Protein AF-A0A946HFT5-F1 (afdb_monomer)

Secondary structure (DSSP, 8-state):
---------------PPP-----S-S----HHHHHHHHHHHHTT-HHHHHHHHHHHSGGGHHHHHHHHHHHHTTTS-HHHHHHHHHHHHHHHGGG-----HHHHHHHHHHHHHHHHHHHHHHHHHHTS-GGGGGGTGGGTTS---S-HHHHHHHHHS-SS-HHHHHHHHHHHHHHHHTS-HHHHHHHIIIIIS---HHHHHHHTTS-HHHHHHHHHHHHHHHHHHHHHHH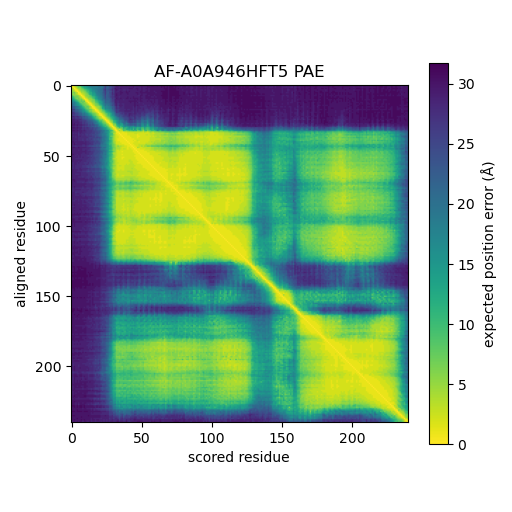HHHHHHTT--

Nearest PDB structures (foldseek):
  3hug-assembly1_C  TM=8.297E-01  e=5.498E-02  Mycobacterium tuberculosis H37Rv
  3hug-assembly6_K  TM=8.667E-01  e=7.424E-02  Mycobacterium tuberculosis H37Rv
  1rp3-assembly2_C  TM=4.313E-01  e=3.017E-03  Aquifex aeolicus
  1rp3-assembly4_G  TM=4.198E-01  e=4.283E-03  Aquifex aeolicus
  7lq4-assembly1_A  TM=4.044E-01  e=5.501E-03  Rubrobacter radiotolerans

Mean predicted aligned error: 14.27 Å

Solvent-accessible surface area (backbone atoms only — not comparable to full-atom values): 14446 Å² total; per-residue (Å²): 140,76,90,84,84,87,86,91,82,88,86,80,83,84,79,77,79,74,83,75,75,78,75,84,79,74,73,92,71,62,72,64,58,52,48,49,23,52,52,39,31,74,74,63,37,67,68,29,47,54,54,38,46,69,62,54,54,65,74,46,47,64,60,48,45,64,71,45,36,80,76,42,51,77,79,46,58,59,64,60,43,51,54,51,27,53,55,51,49,61,74,47,48,88,74,59,77,91,70,52,61,72,51,50,54,51,50,53,49,43,52,33,36,53,53,44,37,55,51,53,51,52,60,54,45,70,75,53,60,77,85,63,53,84,74,53,72,79,70,75,79,65,92,62,72,85,51,60,62,62,49,49,52,47,69,61,35,60,96,60,63,76,66,49,43,54,50,31,51,51,51,50,50,53,46,50,68,72,42,56,69,72,56,42,53,51,46,44,39,38,71,74,66,48,45,42,58,68,58,53,11,59,75,70,74,48,53,48,73,54,40,55,56,45,52,57,48,48,53,53,48,43,52,52,49,53,53,52,51,57,55,54,55,58,60,67,76,64,69,132

pLDDT: mean 73.05, std 19.8, range [31.73, 94.62]

Foldseek 3Di:
DDDDDDDDDDDDDDDDDDDDDPDPPPDPPDPVLLQVLLVVVVVPPLVSVVVNLVPLLVVCLVVLDVVCDDVNCVPDPSVVLSVVLSVVCSVCVVVDDPPTDVSVSLVSNLSSLVSSLVVVVVVVVVVPDPVVVVVPVVPPPDPDPSALPVVLLCVQQPDDDPVSNVVSVVLLVVLLVPDDPLLNVLCCCCRVVVHHLVVNCVVVVHDSVVSVVSPVVSSVSSSVSSVVVVVVVVVVVPDD

Structure (mmCIF, N/CA/C/O backbone):
data_AF-A0A946HFT5-F1
#
_entry.id   AF-A0A946HFT5-F1
#
loop_
_atom_site.group_PDB
_atom_site.id
_atom_site.type_symbol
_atom_site.label_atom_id
_atom_site.label_alt_id
_atom_site.label_comp_id
_atom_site.label_asym_id
_atom_site.label_entity_id
_atom_site.label_seq_id
_atom_site.pdbx_PDB_ins_code
_atom_site.Cartn_x
_atom_site.Cartn_y
_atom_site.Cartn_z
_atom_site.occupancy
_atom_site.B_iso_or_equiv
_atom_site.auth_seq_id
_atom_site.auth_comp_id
_atom_site.auth_asym_id
_atom_site.auth_atom_id
_atom_site.pdbx_PDB_model_num
ATOM 1 N N . MET A 1 1 ? -31.742 -82.387 -5.431 1.00 39.00 1 MET A N 1
ATOM 2 C CA . MET A 1 1 ? -30.481 -83.099 -5.139 1.00 39.00 1 MET A CA 1
ATOM 3 C C . MET A 1 1 ? -29.639 -82.997 -6.386 1.00 39.00 1 MET A C 1
ATOM 5 O O . MET A 1 1 ? -30.124 -83.423 -7.417 1.00 39.00 1 MET A O 1
ATOM 9 N N . THR A 1 2 ? -28.459 -82.409 -6.443 1.00 40.38 2 THR A N 1
ATOM 10 C CA . THR A 1 2 ? -27.537 -81.759 -5.500 1.00 40.38 2 THR A CA 1
ATOM 11 C C . THR A 1 2 ? -26.549 -81.065 -6.463 1.00 40.38 2 THR A C 1
ATOM 13 O O . THR A 1 2 ? -26.294 -81.620 -7.530 1.00 40.38 2 THR A O 1
ATOM 16 N N . ALA A 1 3 ? -26.253 -79.770 -6.292 1.00 35.31 3 ALA A N 1
ATOM 17 C CA . ALA A 1 3 ? -24.901 -79.251 -5.992 1.00 35.31 3 ALA A CA 1
ATOM 18 C C . ALA A 1 3 ? -23.760 -80.069 -6.640 1.00 35.31 3 ALA A C 1
ATOM 20 O O . ALA A 1 3 ? -23.735 -81.285 -6.519 1.00 35.31 3 ALA A O 1
ATOM 21 N N . GLN A 1 4 ? -22.740 -79.532 -7.290 1.00 33.94 4 GLN A N 1
ATOM 22 C CA . GLN A 1 4 ? -21.996 -78.272 -7.233 1.00 33.94 4 GLN A CA 1
ATOM 23 C C . GLN A 1 4 ? -20.843 -78.529 -8.235 1.00 33.94 4 GLN A C 1
ATOM 25 O O . GLN A 1 4 ? -20.447 -79.684 -8.373 1.00 33.94 4 GLN A O 1
ATOM 30 N N . ASP A 1 5 ? -20.309 -77.528 -8.930 1.00 36.59 5 ASP A N 1
ATOM 31 C CA . ASP A 1 5 ? -18.925 -77.080 -8.700 1.00 36.59 5 ASP A CA 1
ATOM 32 C C . ASP A 1 5 ? -18.530 -75.991 -9.713 1.00 36.59 5 ASP A C 1
ATOM 34 O O . ASP A 1 5 ? -18.422 -76.220 -10.913 1.00 36.59 5 ASP A O 1
ATOM 38 N N . SER A 1 6 ? -18.466 -74.794 -9.145 1.00 40.06 6 SER A N 1
ATOM 39 C CA . SER A 1 6 ? -17.514 -73.692 -9.258 1.00 40.06 6 SER A CA 1
ATOM 40 C C . SER A 1 6 ? -16.905 -73.180 -10.582 1.00 40.06 6 SER A C 1
ATOM 42 O O . SER A 1 6 ? -16.646 -73.933 -11.518 1.00 40.06 6 SER A O 1
ATOM 44 N N . PRO A 1 7 ? -16.653 -71.850 -10.624 1.00 49.53 7 PRO A N 1
ATOM 45 C CA . PRO A 1 7 ? -16.192 -71.067 -11.772 1.00 49.53 7 PRO A CA 1
ATOM 46 C C . PRO A 1 7 ? -14.675 -70.796 -11.714 1.00 49.53 7 PRO A C 1
ATOM 48 O O . PRO A 1 7 ? -14.065 -71.062 -10.689 1.00 49.53 7 PRO A O 1
ATOM 51 N N . ASP A 1 8 ? -14.089 -70.203 -12.761 1.00 33.66 8 ASP A N 1
ATOM 52 C CA . ASP A 1 8 ? -12.878 -69.371 -12.627 1.00 33.66 8 ASP A CA 1
ATOM 53 C C . ASP A 1 8 ? -12.576 -68.573 -13.904 1.00 33.66 8 ASP A C 1
ATOM 55 O O . ASP A 1 8 ? -12.366 -69.153 -14.969 1.00 33.66 8 ASP A O 1
ATOM 59 N N . THR A 1 9 ? -12.585 -67.242 -13.772 1.00 40.59 9 THR A N 1
ATOM 60 C CA . THR A 1 9 ? -11.643 -66.210 -14.281 1.00 40.59 9 THR A CA 1
ATOM 61 C C . THR A 1 9 ? -12.392 -64.872 -14.274 1.00 40.59 9 THR A C 1
ATOM 63 O O . THR A 1 9 ? -13.317 -64.666 -15.052 1.00 40.59 9 THR A O 1
ATOM 66 N N . ASP A 1 10 ? -12.276 -64.076 -13.211 1.00 35.25 10 ASP A N 1
ATOM 67 C CA . ASP A 1 10 ? -11.148 -63.201 -12.836 1.00 35.25 10 ASP A CA 1
ATOM 68 C C . ASP A 1 10 ? -11.078 -61.924 -13.688 1.00 35.25 10 ASP A C 1
ATOM 70 O O . ASP A 1 10 ? -11.025 -61.981 -14.916 1.00 35.25 10 ASP A O 1
ATOM 74 N N . GLY A 1 11 ? -11.020 -60.786 -12.992 1.00 31.73 11 GLY A N 1
ATOM 75 C CA . GLY A 1 11 ? -10.318 -59.610 -13.490 1.00 31.73 11 GLY A CA 1
ATOM 76 C C . GLY A 1 11 ? -11.101 -58.301 -13.547 1.00 31.73 11 GLY A C 1
ATOM 77 O O . GLY A 1 11 ? -11.707 -57.997 -14.567 1.00 31.73 11 GLY A O 1
ATOM 78 N N . ALA A 1 12 ? -10.890 -57.482 -12.510 1.00 39.25 12 ALA A N 1
ATOM 79 C CA . ALA A 1 12 ? -10.960 -56.014 -12.481 1.00 39.25 12 ALA A CA 1
ATOM 80 C C . ALA A 1 12 ? -12.324 -55.347 -12.201 1.00 39.25 12 ALA A C 1
ATOM 82 O O . ALA A 1 12 ? -13.011 -54.857 -13.093 1.00 39.25 12 ALA A O 1
ATOM 83 N N . GLU A 1 13 ? -12.642 -55.229 -10.908 1.00 37.38 13 GLU A N 1
ATOM 84 C CA . GLU A 1 13 ? -13.416 -54.100 -10.384 1.00 37.38 13 GLU A CA 1
ATOM 85 C C . GLU A 1 13 ? -12.553 -52.826 -10.453 1.00 37.38 13 GLU A C 1
ATOM 87 O O . GLU A 1 13 ? -11.531 -52.719 -9.771 1.00 37.38 13 GLU A O 1
ATOM 92 N N . ASP A 1 14 ? -12.971 -51.870 -11.285 1.00 39.69 14 ASP A N 1
ATOM 93 C CA . ASP A 1 14 ? -12.551 -50.468 -11.222 1.00 39.69 14 ASP A CA 1
ATOM 94 C C . ASP A 1 14 ? -13.045 -49.874 -9.892 1.00 39.69 14 ASP A C 1
ATOM 96 O O . ASP A 1 14 ? -14.233 -49.604 -9.710 1.00 39.69 14 ASP A O 1
ATOM 100 N N . GLN A 1 15 ? -12.132 -49.687 -8.938 1.00 36.97 15 GLN A N 1
ATOM 101 C CA . GLN A 1 15 ? -12.355 -48.794 -7.803 1.00 36.97 15 GLN A CA 1
ATOM 102 C C . GLN A 1 15 ? -11.976 -47.377 -8.229 1.00 36.97 15 GLN A C 1
ATOM 104 O O . GLN A 1 15 ? -10.811 -46.983 -8.157 1.00 36.97 15 GLN A O 1
ATOM 109 N N . ASP A 1 16 ? -12.973 -46.607 -8.658 1.00 44.84 16 ASP A N 1
ATOM 110 C CA . ASP A 1 16 ? -12.877 -45.151 -8.691 1.00 44.84 16 ASP A CA 1
ATOM 111 C C . ASP A 1 16 ? -12.664 -44.633 -7.253 1.00 44.84 16 ASP A C 1
ATOM 113 O O . ASP A 1 16 ? -13.458 -44.956 -6.363 1.00 44.84 16 ASP A O 1
ATOM 117 N N . PRO A 1 17 ? -11.621 -43.830 -6.970 1.00 41.66 17 PRO A N 1
ATOM 118 C CA . PRO A 1 17 ? -11.500 -43.179 -5.675 1.00 41.66 17 PRO A CA 1
ATOM 119 C C . PRO A 1 17 ? -12.574 -42.090 -5.558 1.00 41.66 17 PRO A C 1
ATOM 121 O O . PRO A 1 17 ? -12.621 -41.164 -6.371 1.00 41.66 17 PRO A O 1
ATOM 124 N N . GLU A 1 18 ? -13.426 -42.197 -4.533 1.00 42.50 18 GLU A N 1
ATOM 125 C CA . GLU A 1 18 ? -14.393 -41.156 -4.170 1.00 42.50 18 GLU A CA 1
ATOM 126 C C . GLU A 1 18 ? -13.722 -39.769 -4.132 1.00 42.50 18 GLU A C 1
ATOM 128 O O . GLU A 1 18 ? -12.616 -39.630 -3.592 1.00 42.50 18 GLU A O 1
ATOM 133 N N . PRO A 1 19 ? -14.373 -38.711 -4.654 1.00 43.81 19 PRO A N 1
ATOM 134 C CA . PRO A 1 19 ? -13.869 -37.360 -4.498 1.00 43.81 19 PRO A CA 1
ATOM 135 C C . PRO A 1 19 ? -13.913 -37.001 -3.013 1.00 43.81 19 PRO A C 1
ATOM 137 O O . PRO A 1 19 ? -14.981 -36.805 -2.434 1.00 43.81 19 PRO A O 1
ATOM 140 N N . GLY A 1 20 ? -12.723 -36.933 -2.413 1.00 36.84 20 GLY A N 1
ATOM 141 C CA . GLY A 1 20 ? -12.509 -36.516 -1.038 1.00 36.84 20 GLY A CA 1
ATOM 142 C C . GLY A 1 20 ? -13.299 -35.251 -0.733 1.00 36.84 20 GLY A C 1
ATOM 143 O O . GLY A 1 20 ? -13.041 -34.182 -1.287 1.00 36.84 20 GLY A O 1
ATOM 144 N N . ASN A 1 21 ? -14.279 -35.413 0.148 1.00 48.44 21 ASN A N 1
ATOM 145 C CA . ASN A 1 21 ? -15.008 -34.329 0.773 1.00 48.44 21 ASN A CA 1
ATOM 146 C C . ASN A 1 21 ? -13.972 -33.343 1.349 1.00 48.44 21 ASN A C 1
ATOM 148 O O . ASN A 1 21 ? -13.113 -33.786 2.121 1.00 48.44 21 ASN A O 1
ATOM 152 N N . PRO A 1 22 ? -13.964 -32.054 0.962 1.00 46.56 22 PRO A N 1
ATOM 153 C CA . PRO A 1 22 ? -13.034 -31.110 1.551 1.00 46.56 22 PRO A CA 1
ATOM 154 C C . PRO A 1 22 ? -13.323 -31.031 3.049 1.00 46.56 22 PRO A C 1
ATOM 156 O O . PRO A 1 22 ? -14.450 -30.794 3.479 1.00 46.56 22 PRO A O 1
ATOM 159 N N . ASP A 1 23 ? -12.274 -31.294 3.815 1.00 38.47 23 ASP A N 1
ATOM 160 C CA . ASP A 1 23 ? -12.213 -31.231 5.266 1.00 38.47 23 ASP A CA 1
ATOM 161 C C . ASP A 1 23 ? -12.933 -29.964 5.792 1.00 38.47 23 ASP A C 1
ATOM 163 O O . ASP A 1 23 ? -12.531 -28.850 5.437 1.00 38.47 23 ASP A O 1
ATOM 167 N N . PRO A 1 24 ? -14.002 -30.075 6.609 1.00 43.09 24 PRO A N 1
ATOM 168 C CA . PRO A 1 24 ? -14.737 -28.920 7.129 1.00 43.09 24 PRO A CA 1
ATOM 169 C C . PRO A 1 24 ? -13.969 -28.168 8.232 1.00 43.09 24 PRO A C 1
ATOM 171 O O . PRO A 1 24 ? -14.495 -27.227 8.815 1.00 43.09 24 PRO A O 1
ATOM 174 N N . ALA A 1 25 ? -12.711 -28.524 8.506 1.00 38.41 25 ALA A N 1
ATOM 175 C CA . ALA A 1 25 ? -11.846 -27.856 9.479 1.00 38.41 25 ALA A CA 1
ATOM 176 C C . ALA A 1 25 ? -11.179 -26.562 8.953 1.00 38.41 25 ALA A C 1
ATOM 178 O O . ALA A 1 25 ? -10.120 -26.154 9.440 1.00 38.41 25 ALA A O 1
ATOM 179 N N . ALA A 1 26 ? -11.792 -25.882 7.980 1.00 43.47 26 ALA A N 1
ATOM 180 C CA . ALA A 1 26 ? -11.438 -24.514 7.620 1.00 43.47 26 ALA A CA 1
ATOM 181 C C . ALA A 1 26 ? -11.929 -23.540 8.710 1.00 43.47 26 ALA A C 1
ATOM 183 O O . ALA A 1 26 ? -12.954 -22.889 8.572 1.00 43.47 26 ALA A O 1
ATOM 184 N N . SER A 1 27 ? -11.153 -23.448 9.790 1.00 47.25 27 SER A N 1
ATOM 185 C CA . SER A 1 27 ? -10.922 -22.209 10.546 1.00 47.25 27 SER A CA 1
ATOM 186 C C . SER A 1 27 ? -12.165 -21.405 10.970 1.00 47.25 27 SER A C 1
ATOM 188 O O . SER A 1 27 ? -12.296 -20.232 10.631 1.00 47.25 27 SER A O 1
ATOM 190 N N . GLU A 1 28 ? -13.032 -21.989 11.795 1.00 47.34 28 GLU A N 1
ATOM 191 C CA . GLU A 1 28 ? -13.994 -21.228 12.603 1.00 47.34 28 GLU A CA 1
ATOM 192 C C . GLU A 1 28 ? -13.326 -20.743 13.907 1.00 47.34 28 GLU A C 1
ATOM 194 O O . GLU A 1 28 ? -13.489 -21.328 14.975 1.00 47.34 28 GLU A O 1
ATOM 199 N N . ILE A 1 29 ? -12.537 -19.666 13.824 1.00 52.88 29 ILE A N 1
ATOM 200 C CA . ILE A 1 29 ? -12.213 -18.789 14.966 1.00 52.88 29 ILE A CA 1
ATOM 201 C C . ILE A 1 29 ? -12.585 -17.362 14.513 1.00 52.88 29 ILE A C 1
ATOM 203 O O . ILE A 1 29 ? -12.221 -16.975 13.402 1.00 52.88 29 ILE A O 1
ATOM 207 N N . PRO A 1 30 ? -13.422 -16.623 15.264 1.00 50.56 30 PRO A N 1
ATOM 208 C CA . PRO A 1 30 ? -14.462 -15.796 14.657 1.00 50.56 30 PRO A CA 1
ATOM 209 C C . PRO A 1 30 ? -13.973 -14.398 14.257 1.00 50.56 30 PRO A C 1
ATOM 211 O O . PRO A 1 30 ? -13.338 -13.707 15.050 1.00 50.56 30 PRO A O 1
ATOM 214 N N . GLU A 1 31 ? -14.391 -13.915 13.078 1.00 57.78 31 GLU A N 1
ATOM 215 C CA . GLU A 1 31 ? -14.239 -12.508 12.644 1.00 57.78 31 GLU A CA 1
ATOM 216 C C . GLU A 1 31 ? -14.706 -11.487 13.702 1.00 57.78 31 GLU A C 1
ATOM 218 O O . GLU A 1 31 ? -14.262 -10.339 13.701 1.00 57.78 31 GLU A O 1
ATOM 223 N N . VAL A 1 32 ? -15.567 -11.930 14.624 1.00 61.31 32 VAL A N 1
ATOM 224 C CA . VAL A 1 32 ? -16.032 -11.206 15.810 1.00 61.31 32 VAL A CA 1
ATOM 225 C C . VAL A 1 32 ? -14.857 -10.653 16.630 1.00 61.31 32 VAL A C 1
ATOM 227 O O . VAL A 1 32 ? -14.879 -9.475 16.970 1.00 61.31 32 VAL A O 1
ATOM 230 N N . SER A 1 33 ? -13.782 -11.421 16.846 1.00 83.88 33 SER A N 1
ATOM 231 C CA . SER A 1 33 ? -12.635 -10.965 17.648 1.00 83.88 33 SER A CA 1
ATOM 232 C C . SER A 1 33 ? -11.826 -9.858 16.962 1.00 83.88 33 SER A C 1
ATOM 234 O O . SER A 1 33 ? -11.396 -8.914 17.617 1.00 83.88 33 SER A O 1
ATOM 236 N N . SER A 1 34 ? -11.664 -9.907 15.635 1.00 86.50 34 SER A N 1
ATOM 237 C CA . SER A 1 34 ? -10.941 -8.863 14.893 1.00 86.50 34 SER A CA 1
ATOM 238 C C . SER A 1 34 ? -11.722 -7.548 14.825 1.00 86.50 34 SER A C 1
ATOM 240 O O . SER A 1 34 ? -11.125 -6.474 14.887 1.00 86.50 34 SER A O 1
ATOM 242 N N . VAL A 1 35 ? -13.053 -7.614 14.701 1.00 88.75 35 VAL A N 1
ATOM 243 C CA . VAL A 1 35 ? -13.912 -6.419 14.754 1.00 88.75 35 VAL A CA 1
ATOM 244 C C . VAL A 1 35 ? -13.882 -5.796 16.151 1.00 88.75 35 VAL A C 1
ATOM 246 O O . VAL A 1 35 ? -13.745 -4.580 16.268 1.00 88.75 35 VAL A O 1
ATOM 249 N N . GLU A 1 36 ? -13.954 -6.617 17.198 1.00 89.88 36 GLU A N 1
ATOM 250 C CA . GLU A 1 36 ? -13.877 -6.164 18.591 1.00 89.88 36 GLU A CA 1
ATOM 251 C C . GLU A 1 36 ? -12.533 -5.505 18.913 1.00 89.88 36 GLU A C 1
ATOM 253 O O . GLU A 1 36 ? -12.508 -4.424 19.498 1.00 89.88 36 GLU A O 1
ATOM 258 N N . TRP A 1 37 ? -11.408 -6.098 18.503 1.00 92.81 37 TRP A N 1
ATOM 259 C CA . TRP A 1 37 ? -10.088 -5.502 18.736 1.00 92.81 37 TRP A CA 1
ATOM 260 C C . TRP A 1 37 ? -9.887 -4.190 17.983 1.00 92.81 37 TRP A C 1
ATOM 262 O O . TRP A 1 37 ? -9.230 -3.286 18.495 1.00 92.81 37 TRP A O 1
ATOM 272 N N . LEU A 1 38 ? -10.474 -4.052 16.791 1.00 90.31 38 LEU A N 1
ATOM 273 C CA . LEU A 1 38 ? -10.442 -2.789 16.060 1.00 90.31 38 LEU A CA 1
ATOM 274 C C . LEU A 1 38 ? -11.200 -1.685 16.812 1.00 90.31 38 LEU A C 1
ATOM 276 O O . LEU A 1 38 ? -10.684 -0.578 16.943 1.00 90.31 38 LEU A O 1
ATOM 280 N N . GLN A 1 39 ? -12.378 -2.004 17.358 1.00 88.38 39 GLN A N 1
ATOM 281 C CA . GLN A 1 39 ? -13.151 -1.074 18.189 1.00 88.38 39 GLN A CA 1
ATOM 282 C C . GLN A 1 39 ? -12.402 -0.709 19.474 1.00 88.38 39 GLN A C 1
ATOM 284 O O . GLN A 1 39 ? -12.275 0.465 19.799 1.00 88.38 39 GLN A O 1
ATOM 289 N N . GLN A 1 40 ? -11.832 -1.697 20.166 1.00 89.88 40 GLN A N 1
ATOM 290 C CA . GLN A 1 40 ? -11.031 -1.467 21.372 1.00 89.88 40 GLN A CA 1
ATOM 291 C C . GLN A 1 40 ? -9.816 -0.573 21.095 1.00 89.88 40 GLN A C 1
ATOM 293 O O . GLN A 1 40 ? -9.506 0.304 21.898 1.00 89.88 40 GLN A O 1
ATOM 298 N N . PHE A 1 41 ? -9.155 -0.748 19.947 1.00 90.25 41 PHE A N 1
ATOM 299 C CA . PHE A 1 41 ? -8.084 0.149 19.522 1.00 90.25 41 PHE A CA 1
ATOM 300 C C . PHE A 1 41 ? -8.591 1.576 19.278 1.00 90.25 41 PHE A C 1
ATOM 302 O O . PHE A 1 41 ? -7.954 2.529 19.727 1.00 90.25 41 PHE A O 1
ATOM 309 N N . ALA A 1 42 ? -9.746 1.739 18.624 1.00 85.88 42 ALA A N 1
ATOM 310 C CA . ALA A 1 42 ? -10.370 3.051 18.438 1.00 85.88 42 ALA A CA 1
ATOM 311 C C . ALA A 1 42 ? -10.720 3.729 19.780 1.00 85.88 42 ALA A C 1
ATOM 313 O O . ALA A 1 42 ? -10.603 4.949 19.902 1.00 85.88 42 ALA A O 1
ATOM 314 N N . ASP A 1 43 ? -11.058 2.936 20.800 1.00 86.56 43 ASP A N 1
ATOM 315 C CA . ASP A 1 43 ? -11.303 3.382 22.177 1.00 86.56 43 ASP A CA 1
ATOM 316 C C . ASP A 1 43 ? -10.009 3.621 22.993 1.00 86.56 43 ASP A C 1
ATOM 318 O O . ASP A 1 43 ? -10.066 4.087 24.135 1.00 86.56 43 ASP A O 1
ATOM 322 N N . GLY A 1 44 ? -8.832 3.352 22.413 1.00 83.81 44 GLY A N 1
ATOM 323 C CA . GLY A 1 44 ? -7.516 3.640 22.993 1.00 83.81 44 GLY A CA 1
ATOM 324 C C . GLY A 1 44 ? -6.782 2.448 23.621 1.00 83.81 44 GLY A C 1
ATOM 325 O O . GLY A 1 44 ? -5.734 2.657 24.239 1.00 83.81 44 GLY A O 1
ATOM 326 N N . ASP A 1 45 ? -7.282 1.214 23.481 1.00 89.12 45 ASP A N 1
ATOM 327 C CA . ASP A 1 45 ? -6.540 0.009 23.877 1.00 89.12 45 ASP A CA 1
ATOM 328 C C . ASP A 1 45 ? -5.465 -0.333 22.837 1.00 89.12 45 ASP A C 1
ATOM 330 O O . ASP A 1 45 ? -5.692 -1.013 21.835 1.00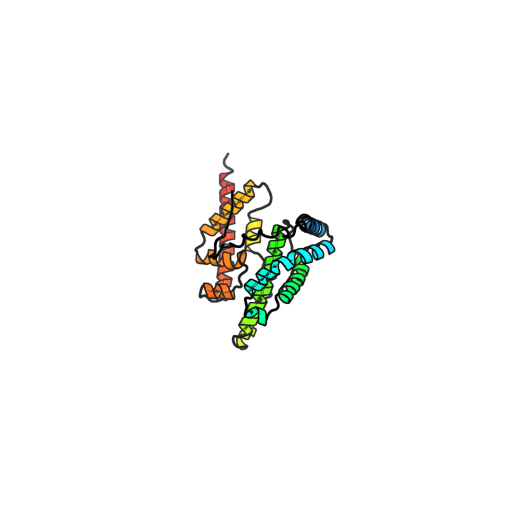 89.12 45 ASP A O 1
ATOM 334 N N . GLU A 1 46 ? -4.248 0.118 23.116 1.00 86.88 46 GLU A N 1
ATOM 335 C CA . GLU A 1 46 ? -3.078 -0.144 22.285 1.00 86.88 46 GLU A CA 1
ATOM 336 C C . GLU A 1 46 ? -2.767 -1.648 22.139 1.00 86.88 46 GLU A C 1
ATOM 338 O O . GLU A 1 46 ? -2.313 -2.090 21.082 1.00 86.88 46 GLU A O 1
ATOM 343 N N . ALA A 1 47 ? -3.054 -2.459 23.163 1.00 89.69 47 ALA A N 1
ATOM 344 C CA . ALA A 1 47 ? -2.801 -3.899 23.121 1.00 89.69 47 ALA A CA 1
ATOM 345 C C . ALA A 1 47 ? -3.792 -4.631 22.200 1.00 89.69 47 ALA A C 1
ATOM 347 O O . ALA A 1 47 ? -3.489 -5.717 21.700 1.00 89.69 47 ALA A O 1
ATOM 348 N N . ALA A 1 48 ? -4.969 -4.053 21.947 1.00 91.31 48 ALA A N 1
ATOM 349 C CA . ALA A 1 48 ? -5.914 -4.593 20.975 1.00 91.31 48 ALA A CA 1
ATOM 350 C C . ALA A 1 48 ? -5.363 -4.505 19.542 1.00 91.31 48 ALA A C 1
ATOM 352 O O . ALA A 1 48 ? -5.561 -5.425 18.747 1.00 91.31 48 ALA A O 1
ATOM 353 N N . PHE A 1 49 ? -4.592 -3.459 19.229 1.00 90.62 49 PHE A N 1
ATOM 354 C CA . PHE A 1 49 ? -3.960 -3.310 17.919 1.00 90.62 49 PHE A CA 1
ATOM 355 C C . PHE A 1 49 ? -2.903 -4.384 17.650 1.00 90.62 49 PHE A C 1
ATOM 357 O O . PHE A 1 49 ? -2.833 -4.922 16.546 1.00 90.62 49 PHE A O 1
ATOM 364 N N . GLU A 1 50 ? -2.104 -4.731 18.661 1.00 91.12 50 GLU A N 1
ATOM 365 C CA . GLU A 1 50 ? -1.105 -5.800 18.551 1.00 91.12 50 GLU A CA 1
ATOM 366 C C . GLU A 1 50 ? -1.771 -7.145 18.234 1.00 91.12 50 GLU A C 1
ATOM 368 O O . GLU A 1 50 ? -1.395 -7.796 17.260 1.00 91.12 50 GLU A O 1
ATOM 373 N N . ARG A 1 51 ? -2.835 -7.505 18.965 1.00 92.62 51 ARG A N 1
ATOM 374 C CA . ARG A 1 51 ? -3.618 -8.732 18.711 1.00 92.62 51 ARG A CA 1
ATOM 375 C C . ARG A 1 51 ? -4.235 -8.740 17.315 1.00 92.62 51 ARG A C 1
ATOM 377 O O . ARG A 1 51 ? -4.206 -9.755 16.621 1.00 92.62 51 ARG A O 1
ATOM 384 N N . LEU A 1 52 ? -4.764 -7.595 16.883 1.00 92.94 52 LEU A N 1
ATOM 385 C CA . LEU A 1 52 ? -5.325 -7.441 15.546 1.00 92.94 52 LEU A CA 1
ATOM 386 C C . LEU A 1 52 ? -4.270 -7.686 14.457 1.00 92.94 52 LEU A C 1
ATOM 388 O O . LEU A 1 52 ? -4.564 -8.352 13.463 1.00 92.94 52 LEU A O 1
ATOM 392 N N . LEU A 1 53 ? -3.044 -7.187 14.637 1.00 93.06 53 LEU A N 1
ATOM 393 C CA . LEU A 1 53 ? -1.945 -7.441 13.704 1.00 93.06 53 LEU A CA 1
ATOM 394 C C . LEU A 1 53 ? -1.498 -8.901 13.713 1.00 93.06 53 LEU A C 1
ATOM 396 O O . LEU A 1 53 ? -1.305 -9.470 12.638 1.00 93.06 53 LEU A O 1
ATOM 400 N N . GLU A 1 54 ? -1.342 -9.504 14.890 1.00 91.75 54 GLU A N 1
ATOM 401 C CA . GLU A 1 54 ? -0.954 -10.912 15.029 1.00 91.75 54 GLU A CA 1
ATOM 402 C C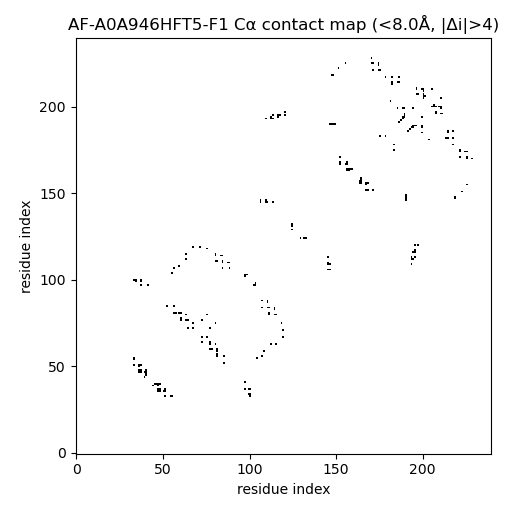 . GLU A 1 54 ? -1.922 -11.850 14.300 1.00 91.75 54 GLU A C 1
ATOM 404 O O . GLU A 1 54 ? -1.489 -12.833 13.700 1.00 91.75 54 GLU A O 1
ATOM 409 N N . GLU A 1 55 ? -3.208 -11.506 14.278 1.00 93.12 55 GLU A N 1
ATOM 410 C CA . GLU A 1 55 ? -4.251 -12.272 13.601 1.00 93.12 55 GLU A CA 1
ATOM 411 C C . GLU A 1 55 ? -4.321 -11.991 12.088 1.00 93.12 55 GLU A C 1
ATOM 413 O O . GLU A 1 55 ? -4.399 -12.908 11.268 1.00 93.12 55 GLU A O 1
ATOM 418 N N . GLU A 1 56 ? -4.301 -10.723 11.672 1.00 93.50 56 GLU A N 1
ATOM 419 C CA . GLU A 1 56 ? -4.588 -10.353 10.279 1.00 93.50 56 GLU A CA 1
ATOM 420 C C . GLU A 1 56 ? -3.364 -10.421 9.356 1.00 93.50 56 GLU A C 1
ATOM 422 O O . GLU A 1 56 ? -3.481 -10.716 8.163 1.00 93.50 56 GLU A O 1
ATOM 427 N N . LEU A 1 57 ? -2.168 -10.176 9.883 1.00 92.81 57 LEU A N 1
ATOM 428 C CA . LEU A 1 57 ? -0.949 -10.059 9.086 1.00 92.81 57 LEU A CA 1
ATOM 429 C C . LEU A 1 57 ? -0.474 -11.407 8.497 1.00 92.81 57 LEU A C 1
ATOM 431 O O . LEU A 1 57 ? -0.136 -11.441 7.305 1.00 92.81 57 LEU A O 1
ATOM 435 N N . PRO A 1 58 ? -0.530 -12.550 9.220 1.00 93.44 58 PRO A N 1
ATOM 436 C CA . PRO A 1 58 ? -0.222 -13.866 8.650 1.00 93.44 58 PRO A CA 1
ATOM 437 C C . PRO A 1 58 ? -1.099 -14.249 7.451 1.00 9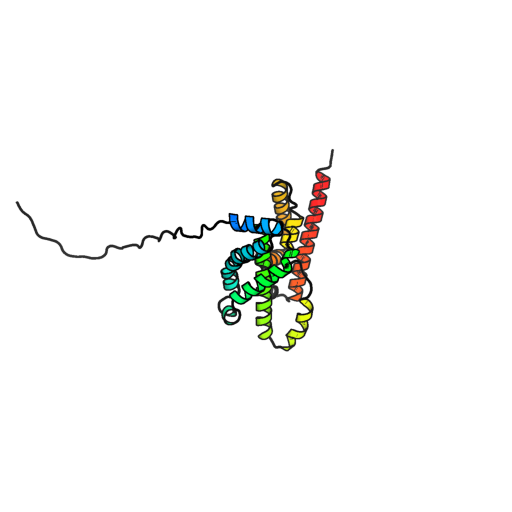3.44 58 PRO A C 1
ATOM 439 O O . PRO A 1 58 ? -0.633 -14.953 6.550 1.00 93.44 58 PRO A O 1
ATOM 442 N N . LYS A 1 59 ? -2.335 -13.732 7.369 1.00 94.50 59 LYS A N 1
ATOM 443 C CA . LYS A 1 59 ? -3.265 -13.983 6.248 1.00 94.50 59 LYS A CA 1
ATOM 444 C C . LYS A 1 59 ? -2.726 -13.451 4.913 1.00 94.50 59 LYS A C 1
ATOM 446 O O . LYS A 1 59 ? -3.136 -13.908 3.844 1.00 94.50 59 LYS A O 1
ATOM 451 N N . LEU A 1 60 ? -1.762 -12.525 4.942 1.00 94.44 60 LEU A N 1
ATOM 452 C CA . LEU A 1 60 ? -1.104 -11.995 3.746 1.00 94.44 60 LEU A CA 1
ATOM 453 C C . LEU A 1 60 ? 0.067 -12.851 3.249 1.00 94.44 60 LEU A C 1
ATOM 455 O O . LEU A 1 60 ? 0.506 -12.655 2.112 1.00 94.44 60 LEU A O 1
ATOM 459 N N . ARG A 1 61 ? 0.547 -13.824 4.038 1.00 94.62 61 ARG A N 1
ATOM 460 C CA . ARG A 1 61 ? 1.760 -14.599 3.732 1.00 94.62 61 ARG A CA 1
ATOM 461 C C . ARG A 1 61 ? 1.724 -15.236 2.348 1.00 94.62 61 ARG A C 1
ATOM 463 O O . ARG A 1 61 ? 2.646 -15.032 1.564 1.00 94.62 61 ARG A O 1
ATOM 470 N N . ARG A 1 62 ? 0.650 -15.962 2.023 1.00 92.81 62 ARG A N 1
ATOM 471 C CA . ARG A 1 62 ? 0.520 -16.643 0.725 1.00 92.81 62 ARG A CA 1
ATOM 472 C C . ARG A 1 62 ? 0.616 -15.659 -0.442 1.00 92.81 62 ARG A C 1
ATOM 474 O O . ARG A 1 62 ? 1.332 -15.915 -1.398 1.00 92.81 62 ARG A O 1
ATOM 481 N N . ARG A 1 63 ? -0.016 -14.488 -0.326 1.00 91.81 63 ARG A N 1
ATOM 482 C CA . ARG A 1 63 ? 0.021 -13.466 -1.382 1.00 91.81 63 ARG A CA 1
ATOM 483 C C . ARG A 1 63 ? 1.414 -12.845 -1.536 1.00 91.81 63 ARG A C 1
ATOM 485 O O . ARG A 1 63 ? 1.824 -12.545 -2.654 1.00 91.81 63 ARG A O 1
ATOM 492 N N . VAL A 1 64 ? 2.145 -12.658 -0.434 1.00 93.94 64 VAL A N 1
ATOM 493 C CA . VAL A 1 64 ? 3.553 -12.220 -0.462 1.00 93.94 64 VAL A CA 1
ATOM 494 C C . VAL A 1 64 ? 4.421 -13.270 -1.158 1.00 93.94 64 VAL A C 1
ATOM 496 O O . VAL A 1 64 ? 5.222 -12.934 -2.029 1.00 93.94 64 VAL A O 1
ATOM 499 N N . GLU A 1 65 ? 4.233 -14.544 -0.815 1.00 92.94 65 GLU A N 1
ATOM 500 C CA . GLU A 1 65 ? 4.944 -15.668 -1.425 1.00 92.94 65 GLU A CA 1
ATOM 501 C C . GLU A 1 65 ? 4.691 -15.778 -2.933 1.00 92.94 65 GLU A C 1
ATOM 503 O O . GLU A 1 65 ? 5.648 -15.881 -3.706 1.00 92.94 65 GLU A O 1
ATOM 508 N N . ASP A 1 66 ? 3.426 -15.698 -3.348 1.00 90.44 66 ASP A N 1
ATOM 509 C CA . ASP A 1 66 ? 3.016 -15.738 -4.754 1.00 90.44 66 ASP A CA 1
ATOM 510 C C . ASP A 1 66 ? 3.644 -14.579 -5.541 1.00 90.44 66 ASP A C 1
ATOM 512 O O . ASP A 1 66 ? 4.131 -14.754 -6.658 1.00 90.44 66 ASP A O 1
ATOM 516 N N . ARG A 1 67 ? 3.696 -13.386 -4.934 1.00 88.50 67 ARG A N 1
ATOM 517 C CA . ARG A 1 67 ? 4.260 -12.184 -5.555 1.00 88.50 67 ARG A CA 1
ATOM 518 C C . ARG A 1 67 ? 5.779 -12.239 -5.709 1.00 88.50 67 ARG A C 1
ATOM 520 O O . ARG A 1 67 ? 6.305 -11.700 -6.682 1.00 88.50 67 ARG A O 1
ATOM 527 N N . LEU A 1 68 ? 6.484 -12.856 -4.764 1.00 89.88 68 LEU A N 1
ATOM 528 C CA . LEU A 1 68 ? 7.925 -13.084 -4.872 1.00 89.88 68 LEU A CA 1
ATOM 529 C C . LEU A 1 68 ? 8.244 -14.119 -5.960 1.00 89.88 68 LEU A C 1
ATOM 531 O O . LEU A 1 68 ? 9.231 -13.981 -6.687 1.00 89.88 68 LEU A O 1
ATOM 535 N N . GLY A 1 69 ? 7.423 -15.161 -6.080 1.00 88.00 69 GLY A N 1
ATOM 536 C CA . GLY A 1 69 ? 7.727 -16.298 -6.939 1.00 88.00 69 GLY A CA 1
ATOM 537 C C . GLY A 1 69 ? 8.994 -17.048 -6.499 1.00 88.00 69 GLY A C 1
ATOM 538 O O . GLY A 1 69 ? 9.658 -16.710 -5.516 1.00 88.00 69 GLY A O 1
ATOM 539 N N . VAL A 1 70 ? 9.344 -18.106 -7.230 1.00 85.69 70 VAL A N 1
ATOM 540 C CA . VAL A 1 70 ? 10.419 -19.035 -6.828 1.00 85.69 70 VAL A CA 1
ATOM 541 C C . VAL A 1 70 ? 11.790 -18.351 -6.755 1.00 85.69 70 VAL A C 1
ATOM 543 O O . VAL A 1 70 ? 12.570 -18.623 -5.842 1.00 85.69 70 VAL A O 1
ATOM 546 N N . ASP A 1 71 ? 12.083 -17.437 -7.680 1.00 83.31 71 ASP A N 1
ATOM 547 C CA . ASP A 1 71 ? 13.411 -16.827 -7.793 1.00 83.31 71 ASP A CA 1
ATOM 548 C C . ASP A 1 71 ? 13.698 -15.793 -6.700 1.00 83.31 71 ASP A C 1
ATOM 550 O O . ASP A 1 71 ? 14.804 -15.767 -6.153 1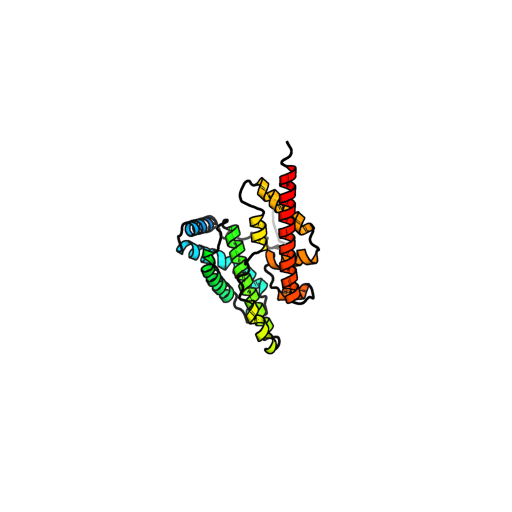.00 83.31 71 ASP A O 1
ATOM 554 N N . LEU A 1 72 ? 12.729 -14.932 -6.366 1.00 86.38 72 LEU A N 1
ATOM 555 C CA . LEU A 1 72 ? 12.937 -13.901 -5.344 1.00 86.38 72 LEU A CA 1
ATOM 556 C C . LEU A 1 72 ? 12.836 -14.475 -3.930 1.00 86.38 72 LEU A C 1
ATOM 558 O O . LEU A 1 72 ? 13.541 -13.980 -3.055 1.00 86.38 72 LEU A O 1
ATOM 562 N N . ARG A 1 73 ? 12.078 -15.561 -3.710 1.00 88.81 73 ARG A N 1
ATOM 563 C CA . ARG A 1 73 ? 12.022 -16.266 -2.410 1.00 88.81 73 ARG A CA 1
ATOM 564 C C . ARG A 1 73 ? 13.372 -16.817 -1.945 1.00 88.81 73 ARG A C 1
ATOM 566 O O . ARG A 1 73 ? 13.555 -17.054 -0.761 1.00 88.81 73 ARG A O 1
ATOM 573 N N . ARG A 1 74 ? 14.340 -16.999 -2.851 1.00 87.94 74 ARG A N 1
ATOM 574 C CA . ARG A 1 74 ? 15.719 -17.381 -2.488 1.00 87.94 74 ARG A CA 1
ATOM 575 C C . ARG A 1 74 ? 16.529 -16.236 -1.873 1.00 87.94 74 ARG A C 1
ATOM 577 O O . ARG A 1 74 ? 17.632 -16.471 -1.393 1.00 87.94 74 ARG A O 1
ATOM 584 N N . ARG A 1 75 ? 16.041 -14.998 -1.981 1.00 88.12 75 ARG A N 1
ATOM 585 C CA . ARG A 1 75 ? 16.766 -13.770 -1.608 1.00 88.12 75 ARG A CA 1
ATOM 586 C C . ARG A 1 75 ? 15.988 -12.900 -0.625 1.00 88.12 75 ARG A C 1
ATOM 588 O O . ARG A 1 75 ? 16.605 -12.138 0.105 1.00 88.12 75 ARG A O 1
ATOM 595 N N . ILE A 1 76 ? 14.662 -12.999 -0.637 1.00 90.94 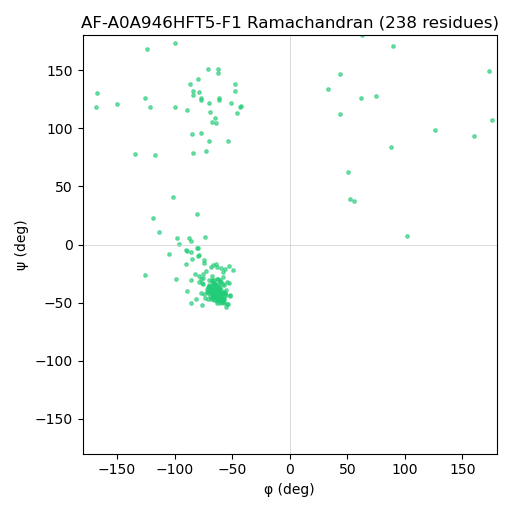76 ILE A N 1
ATOM 596 C CA . ILE A 1 76 ? 13.748 -12.280 0.245 1.00 90.94 76 ILE A CA 1
ATOM 597 C C . ILE A 1 76 ? 12.930 -13.327 1.001 1.00 90.94 76 ILE A C 1
ATOM 599 O O . ILE A 1 76 ? 12.189 -14.089 0.372 1.00 90.94 76 ILE A O 1
ATOM 603 N N . ASP A 1 77 ? 13.043 -13.350 2.330 1.00 92.75 77 ASP A N 1
ATOM 604 C CA . ASP A 1 77 ? 12.169 -14.164 3.175 1.00 92.75 77 ASP A CA 1
ATOM 605 C C . ASP A 1 77 ? 10.793 -13.478 3.296 1.00 92.75 77 ASP A C 1
ATOM 607 O O . ASP A 1 77 ? 10.723 -12.308 3.686 1.00 92.75 77 ASP A O 1
ATOM 611 N N . PRO A 1 78 ? 9.678 -14.164 2.981 1.00 92.81 78 PRO A N 1
ATOM 612 C CA . PRO A 1 78 ? 8.335 -13.639 3.223 1.00 92.81 78 PRO A CA 1
ATOM 613 C C . PRO A 1 78 ? 8.113 -13.184 4.672 1.00 92.81 78 PRO A C 1
ATOM 615 O O . PRO A 1 78 ? 7.371 -12.236 4.910 1.00 92.81 78 PRO A O 1
ATOM 618 N N . SER A 1 79 ? 8.748 -13.844 5.639 1.00 92.38 79 SER A N 1
ATOM 619 C CA . SER A 1 79 ? 8.626 -13.538 7.065 1.00 92.38 79 SER A CA 1
ATOM 620 C C . SER A 1 79 ? 9.247 -12.178 7.394 1.00 92.38 79 SER A C 1
ATOM 622 O O . SER A 1 79 ? 8.633 -11.408 8.127 1.00 92.38 79 SER A O 1
ATOM 624 N N . ASP A 1 80 ? 10.379 -11.828 6.776 1.00 91.69 80 ASP A N 1
ATOM 625 C CA . ASP A 1 80 ? 11.012 -10.510 6.935 1.00 91.69 80 ASP A CA 1
ATOM 626 C C . ASP A 1 80 ? 10.115 -9.392 6.384 1.00 91.69 80 ASP A C 1
ATOM 628 O O . ASP A 1 80 ? 9.999 -8.317 6.974 1.00 91.69 80 ASP A O 1
ATOM 632 N N . VAL A 1 81 ? 9.432 -9.652 5.262 1.00 91.62 81 VAL A N 1
ATOM 633 C CA . VAL A 1 81 ? 8.472 -8.709 4.663 1.00 91.62 81 VAL A CA 1
ATOM 634 C C . VAL A 1 81 ? 7.316 -8.442 5.625 1.00 91.62 81 VAL A C 1
ATOM 636 O O . VAL A 1 81 ? 6.945 -7.289 5.841 1.00 91.62 81 VAL A O 1
ATOM 639 N N . LEU A 1 82 ? 6.753 -9.506 6.202 1.00 93.44 82 LEU A N 1
ATOM 640 C CA . LEU A 1 82 ? 5.641 -9.421 7.144 1.00 93.44 82 LEU A CA 1
ATOM 641 C C . LEU A 1 82 ? 6.055 -8.729 8.452 1.00 93.44 82 LEU A C 1
ATOM 643 O O . LEU A 1 82 ? 5.330 -7.866 8.938 1.00 93.44 82 LEU A O 1
ATOM 647 N N . GLN A 1 83 ? 7.241 -9.030 8.982 1.00 91.81 83 GLN A N 1
ATOM 648 C CA . GLN A 1 83 ? 7.771 -8.364 10.176 1.00 91.81 83 GLN A CA 1
ATOM 649 C C . GLN A 1 83 ? 7.993 -6.867 9.944 1.00 91.81 83 GLN A C 1
ATOM 651 O O . GLN A 1 83 ? 7.570 -6.047 10.757 1.00 91.81 83 GLN A O 1
ATOM 656 N N . GLN A 1 84 ? 8.591 -6.486 8.811 1.00 91.62 84 GLN A N 1
ATOM 657 C CA . GLN A 1 84 ? 8.750 -5.072 8.473 1.00 91.62 84 GLN A CA 1
ATOM 658 C C . GLN A 1 84 ? 7.393 -4.380 8.286 1.00 91.62 84 GLN A C 1
ATOM 660 O O . GLN A 1 84 ? 7.224 -3.239 8.709 1.00 91.62 84 GLN A O 1
ATOM 665 N N . ALA A 1 85 ? 6.412 -5.062 7.684 1.00 89.81 85 ALA A N 1
ATOM 666 C CA . ALA A 1 85 ? 5.055 -4.542 7.567 1.00 89.81 85 ALA A CA 1
ATOM 667 C C . ALA A 1 85 ? 4.405 -4.320 8.937 1.00 89.81 85 ALA A C 1
ATOM 669 O O . ALA A 1 85 ? 3.804 -3.271 9.134 1.00 89.81 85 ALA A O 1
ATOM 670 N N . ALA A 1 86 ? 4.576 -5.238 9.892 1.00 90.94 86 ALA A N 1
ATOM 671 C CA . ALA A 1 86 ? 4.064 -5.073 11.252 1.00 90.94 86 ALA A CA 1
ATOM 672 C C . ALA A 1 86 ? 4.627 -3.805 11.915 1.00 90.94 86 ALA A C 1
ATOM 674 O O . ALA A 1 86 ? 3.868 -3.002 12.455 1.00 90.94 86 ALA A O 1
ATOM 675 N N . LEU A 1 87 ? 5.943 -3.582 11.803 1.00 90.25 87 LEU A N 1
ATOM 676 C CA . LEU A 1 87 ? 6.605 -2.387 12.335 1.00 90.25 87 LEU A CA 1
ATOM 677 C C . LEU A 1 87 ? 6.090 -1.099 11.684 1.00 90.25 87 LEU A C 1
ATOM 679 O O . LEU A 1 87 ? 5.786 -0.134 12.385 1.00 90.25 87 LEU A O 1
ATOM 683 N N . ASP A 1 88 ? 5.979 -1.080 10.357 1.00 88.31 88 ASP A N 1
ATOM 684 C CA . ASP A 1 88 ? 5.549 0.110 9.621 1.00 88.31 88 ASP A CA 1
ATOM 685 C C . ASP A 1 88 ? 4.071 0.426 9.891 1.00 88.31 88 ASP A C 1
ATOM 687 O O . ASP A 1 88 ? 3.717 1.579 10.129 1.00 88.31 88 ASP A O 1
ATOM 691 N N . VAL A 1 89 ? 3.209 -0.594 9.922 1.00 89.25 89 VAL A N 1
ATOM 692 C CA . VAL A 1 89 ? 1.791 -0.450 10.279 1.00 89.25 89 VAL A CA 1
ATOM 693 C C . VAL A 1 89 ? 1.649 0.072 11.702 1.00 89.25 89 VAL A C 1
ATOM 695 O O . VAL A 1 89 ? 0.903 1.024 11.926 1.00 89.25 89 VAL A O 1
ATOM 698 N N . TYR A 1 90 ? 2.412 -0.479 12.647 1.00 88.06 90 TYR A N 1
ATOM 699 C CA . TYR A 1 90 ? 2.430 0.021 14.014 1.00 88.06 90 TYR A CA 1
ATOM 700 C C . TYR A 1 90 ? 2.856 1.490 14.058 1.00 88.06 90 TYR A C 1
ATOM 702 O O . TYR A 1 90 ? 2.167 2.307 14.651 1.00 88.06 90 TYR A O 1
ATOM 710 N N . GLN A 1 91 ? 3.918 1.900 13.367 1.00 86.69 91 GLN A N 1
ATOM 711 C CA . GLN A 1 91 ? 4.330 3.312 13.334 1.00 86.69 91 GLN A CA 1
ATOM 712 C C . GLN A 1 91 ? 3.277 4.248 12.718 1.00 86.69 91 GLN A C 1
ATOM 714 O O . GLN A 1 91 ? 3.151 5.394 13.146 1.00 86.69 91 GLN A O 1
ATOM 719 N N . LEU A 1 92 ? 2.522 3.766 11.732 1.00 86.19 92 LEU A N 1
ATOM 720 C CA . LEU A 1 92 ? 1.534 4.548 10.988 1.00 86.19 92 LEU A CA 1
ATOM 721 C C . LEU A 1 92 ? 0.123 4.519 11.595 1.00 86.19 92 LEU A C 1
ATOM 723 O O . LEU A 1 92 ? -0.753 5.234 11.109 1.00 86.19 92 LEU A O 1
ATOM 727 N N . ARG A 1 93 ? -0.105 3.729 12.649 1.00 87.50 93 ARG A N 1
ATOM 728 C CA . ARG A 1 93 ? -1.427 3.497 13.256 1.00 87.50 93 ARG A CA 1
ATOM 729 C C . ARG A 1 93 ? -2.169 4.766 13.677 1.00 87.50 93 ARG A C 1
ATOM 731 O O . ARG A 1 93 ? -3.383 4.819 13.562 1.00 87.50 93 ARG A O 1
ATOM 738 N N . SER A 1 94 ? -1.458 5.814 14.097 1.00 81.88 94 SER A N 1
ATOM 739 C CA . SER A 1 94 ? -2.067 7.094 14.489 1.00 81.88 94 SER A CA 1
ATOM 740 C C . SER A 1 94 ? -2.694 7.858 13.318 1.00 81.88 94 SER A C 1
ATOM 742 O O . SER A 1 94 ? -3.506 8.752 13.533 1.00 81.88 94 SER A O 1
ATOM 744 N N . GLY A 1 95 ? -2.310 7.528 12.082 1.00 77.50 95 GLY A N 1
ATOM 745 C CA . GLY A 1 95 ? -2.896 8.078 10.862 1.00 77.50 95 GLY A CA 1
ATOM 746 C C . GLY A 1 95 ? -3.988 7.201 10.250 1.00 77.50 95 GLY A C 1
ATOM 747 O O . GLY A 1 95 ? -4.510 7.558 9.194 1.00 77.50 95 GLY A O 1
ATOM 748 N N . PHE A 1 96 ? -4.307 6.052 10.853 1.00 80.38 96 PHE A N 1
ATOM 749 C CA . PHE A 1 96 ? -5.382 5.191 10.377 1.00 80.38 96 PHE A CA 1
ATOM 750 C C . PHE A 1 96 ? -6.740 5.771 10.789 1.00 80.38 96 PHE A C 1
ATOM 752 O O . PHE A 1 96 ? -6.999 6.024 11.961 1.00 80.38 96 PHE A O 1
ATOM 759 N N . GLU A 1 97 ? -7.611 5.980 9.806 1.00 78.94 97 GLU A N 1
ATOM 760 C CA . GLU A 1 97 ? -9.008 6.341 10.033 1.00 78.94 97 GLU A CA 1
ATOM 761 C C . GLU A 1 97 ? -9.824 5.051 10.157 1.00 78.94 97 GLU A C 1
ATOM 763 O O . GLU A 1 97 ? -9.921 4.291 9.184 1.00 78.94 97 GLU A O 1
ATOM 768 N N . ASP A 1 98 ? -10.405 4.799 11.334 1.00 80.94 98 ASP A N 1
ATOM 769 C CA . ASP A 1 98 ? -11.241 3.619 11.537 1.00 80.94 98 ASP A CA 1
ATOM 770 C C . ASP A 1 98 ? -12.529 3.719 10.713 1.00 80.94 98 ASP A C 1
ATOM 772 O O . ASP A 1 98 ? -13.459 4.471 11.005 1.00 80.94 98 ASP A O 1
ATOM 776 N N . ARG A 1 99 ? -12.551 2.934 9.637 1.00 82.75 99 ARG A N 1
ATOM 777 C CA . ARG A 1 99 ? -13.694 2.752 8.737 1.00 82.75 99 ARG A CA 1
ATOM 778 C C . ARG A 1 99 ? -14.150 1.289 8.724 1.00 82.75 99 ARG A C 1
ATOM 780 O O . ARG A 1 99 ? -14.765 0.837 7.755 1.00 82.75 99 ARG A O 1
ATOM 787 N N . GLY A 1 100 ? -13.825 0.546 9.783 1.00 85.88 100 GLY A N 1
ATOM 788 C CA . GLY A 1 100 ? -14.131 -0.866 9.970 1.00 85.88 100 GLY A CA 1
ATOM 789 C C . GLY A 1 100 ? -13.067 -1.829 9.433 1.00 85.88 100 GLY A C 1
ATOM 790 O O . GLY A 1 100 ? -12.139 -1.466 8.702 1.00 85.88 100 GLY A O 1
ATOM 791 N N . LEU A 1 101 ? -13.247 -3.111 9.768 1.00 86.69 101 LEU A N 1
ATOM 792 C CA . LEU A 1 101 ? -12.292 -4.187 9.480 1.00 86.69 101 LEU A CA 1
ATOM 793 C C . LEU A 1 101 ? -11.911 -4.325 7.991 1.00 86.69 101 LEU A C 1
ATOM 795 O O . LEU A 1 101 ? -10.730 -4.534 7.706 1.00 86.69 101 LEU A O 1
ATOM 799 N N . PRO A 1 102 ? -12.825 -4.163 7.011 1.00 85.56 102 PRO A N 1
ATOM 800 C CA . PRO A 1 102 ? -12.441 -4.194 5.600 1.00 85.56 102 PRO A CA 1
ATOM 801 C C . PRO A 1 102 ? -11.451 -3.085 5.216 1.00 85.56 102 PRO A C 1
ATOM 803 O O . PRO A 1 102 ? -10.523 -3.335 4.445 1.00 85.56 102 PRO A O 1
ATOM 806 N N . ALA A 1 103 ? -11.617 -1.877 5.766 1.00 83.94 103 ALA A N 1
ATOM 807 C CA . ALA A 1 103 ? -10.713 -0.758 5.511 1.00 83.94 103 ALA A CA 1
ATOM 808 C C . ALA A 1 103 ? -9.342 -0.997 6.155 1.00 83.94 103 ALA A C 1
ATOM 810 O O . ALA A 1 103 ? -8.317 -0.748 5.520 1.00 83.94 103 ALA A O 1
ATOM 811 N N . PHE A 1 104 ? -9.320 -1.557 7.368 1.00 88.88 104 PHE A N 1
ATOM 812 C CA . PHE A 1 104 ? -8.086 -1.988 8.020 1.00 88.88 104 PHE A CA 1
ATOM 813 C C . PHE A 1 104 ? -7.338 -3.040 7.188 1.00 88.88 104 PHE A C 1
ATOM 815 O O . PHE A 1 104 ? -6.160 -2.865 6.887 1.00 88.88 104 PHE A O 1
ATOM 822 N N . ARG A 1 105 ? -8.026 -4.098 6.736 1.00 90.50 105 ARG A N 1
ATOM 823 C CA . ARG A 1 105 ? -7.443 -5.160 5.894 1.00 90.50 105 ARG A CA 1
ATOM 824 C C . ARG A 1 105 ? -6.872 -4.614 4.583 1.00 90.50 105 ARG A C 1
ATOM 826 O O . ARG A 1 105 ? -5.795 -5.038 4.157 1.00 90.50 105 ARG A O 1
ATOM 833 N N . ALA A 1 106 ? -7.577 -3.681 3.942 1.00 85.81 106 ALA A N 1
ATOM 834 C CA . ALA A 1 106 ? -7.097 -3.014 2.735 1.00 85.81 106 ALA A CA 1
ATOM 835 C C . ALA A 1 106 ? -5.821 -2.209 3.020 1.00 85.81 106 ALA A C 1
ATOM 837 O O . ALA A 1 106 ? -4.815 -2.396 2.340 1.00 85.81 106 ALA A O 1
ATOM 838 N N . TRP A 1 107 ? -5.825 -1.398 4.076 1.00 87.94 107 TRP A N 1
ATOM 839 C CA . TRP A 1 107 ? -4.665 -0.612 4.486 1.00 87.94 107 TRP A CA 1
ATOM 840 C C . TRP A 1 107 ? -3.452 -1.486 4.848 1.00 87.94 107 TRP A C 1
ATOM 842 O O . TRP A 1 107 ? -2.345 -1.242 4.362 1.00 87.94 107 TRP A O 1
ATOM 852 N N . LEU A 1 108 ? -3.666 -2.560 5.613 1.00 91.38 108 LEU A N 1
ATOM 853 C CA . LEU A 1 108 ? -2.644 -3.541 5.979 1.00 91.38 108 LEU A CA 1
ATOM 854 C C . LEU A 1 108 ? -2.027 -4.211 4.740 1.00 91.38 108 LEU A C 1
ATOM 856 O O . LEU A 1 108 ? -0.800 -4.315 4.628 1.00 91.38 108 LEU A O 1
ATOM 860 N N . LYS A 1 109 ? -2.864 -4.624 3.776 1.00 91.12 109 LYS A N 1
ATOM 861 C CA . LYS A 1 109 ? -2.408 -5.147 2.478 1.00 91.12 109 LYS A CA 1
ATOM 862 C C . LYS A 1 109 ? -1.521 -4.115 1.783 1.00 91.12 109 LYS A C 1
ATOM 864 O O . LYS A 1 109 ? -0.405 -4.446 1.390 1.00 91.12 109 LYS A O 1
ATOM 869 N N . THR A 1 110 ? -1.973 -2.874 1.684 1.00 86.81 110 THR A N 1
ATOM 870 C CA . THR A 1 110 ? -1.247 -1.802 1.004 1.00 86.81 110 THR A CA 1
ATOM 871 C C . THR A 1 110 ? 0.133 -1.548 1.611 1.00 86.81 110 THR A C 1
ATOM 873 O O . THR A 1 110 ? 1.130 -1.537 0.886 1.00 86.81 110 THR A O 1
ATOM 876 N N . VAL A 1 111 ? 0.238 -1.410 2.938 1.00 87.81 111 VAL A N 1
ATOM 877 C CA . VAL A 1 111 ? 1.542 -1.234 3.609 1.00 87.81 111 VAL A CA 1
ATOM 878 C C . VAL A 1 111 ? 2.460 -2.427 3.331 1.00 87.81 111 VAL A C 1
ATOM 880 O O . VAL A 1 111 ? 3.617 -2.249 2.937 1.00 87.81 111 VAL A O 1
ATOM 883 N N . THR A 1 112 ? 1.929 -3.645 3.448 1.00 91.94 112 THR A N 1
ATOM 884 C CA . THR A 1 112 ? 2.685 -4.884 3.220 1.00 91.94 112 THR A CA 1
ATOM 885 C C . THR A 1 112 ? 3.244 -4.960 1.799 1.00 91.94 112 THR A C 1
ATOM 887 O O . THR A 1 112 ? 4.433 -5.224 1.604 1.00 91.94 112 THR A O 1
ATOM 890 N N . PHE A 1 113 ? 2.418 -4.698 0.786 1.00 89.94 113 PHE A N 1
ATOM 891 C CA . PHE A 1 113 ? 2.853 -4.786 -0.606 1.00 89.94 113 PHE A CA 1
ATOM 892 C C . PHE A 1 113 ? 3.737 -3.614 -1.034 1.00 89.94 113 PHE A C 1
ATOM 894 O O . PHE A 1 113 ? 4.631 -3.808 -1.856 1.00 89.94 113 PHE A O 1
ATOM 901 N N . ASN A 1 114 ? 3.580 -2.430 -0.442 1.00 85.56 114 ASN A N 1
ATOM 902 C CA . ASN A 1 114 ? 4.521 -1.328 -0.641 1.00 85.56 114 ASN A CA 1
ATOM 903 C C . ASN A 1 114 ? 5.920 -1.690 -0.125 1.00 85.56 114 ASN A C 1
ATOM 905 O O . ASN A 1 114 ? 6.914 -1.479 -0.829 1.00 85.56 114 ASN A O 1
ATOM 909 N N . ASN A 1 115 ? 5.999 -2.323 1.047 1.00 85.94 115 ASN A N 1
ATOM 910 C CA . ASN A 1 115 ? 7.253 -2.851 1.580 1.00 85.94 115 ASN A CA 1
ATOM 911 C C . ASN A 1 115 ? 7.866 -3.924 0.692 1.00 85.94 115 ASN A C 1
ATOM 913 O O . ASN A 1 115 ? 9.050 -3.845 0.350 1.00 85.94 115 ASN A O 1
ATOM 917 N N . LEU A 1 116 ? 7.051 -4.884 0.263 1.00 89.69 116 LEU A N 1
ATOM 918 C CA . LEU A 1 116 ? 7.479 -5.930 -0.652 1.00 89.69 116 LEU A CA 1
ATOM 919 C C . LEU A 1 116 ? 8.024 -5.347 -1.962 1.00 89.69 116 LEU A C 1
ATOM 921 O O . LEU A 1 116 ? 9.126 -5.693 -2.384 1.00 89.69 116 LEU A O 1
ATOM 925 N N . ASN A 1 117 ? 7.291 -4.429 -2.591 1.00 86.44 117 ASN A N 1
ATOM 926 C CA . ASN A 1 117 ? 7.703 -3.799 -3.842 1.00 86.44 117 ASN A CA 1
ATOM 927 C C . ASN A 1 117 ? 9.020 -3.027 -3.673 1.00 86.44 117 ASN A C 1
ATOM 929 O O . ASN A 1 117 ? 9.895 -3.145 -4.529 1.00 86.44 117 ASN A O 1
ATOM 933 N N . ARG A 1 118 ? 9.219 -2.314 -2.554 1.00 84.38 118 ARG A N 1
ATOM 934 C CA . ARG A 1 118 ? 10.489 -1.633 -2.240 1.00 84.38 118 ARG A CA 1
ATOM 935 C C . ARG A 1 118 ? 11.664 -2.614 -2.162 1.00 84.38 118 ARG A C 1
ATOM 937 O O . ARG A 1 118 ? 12.743 -2.315 -2.676 1.00 84.38 118 ARG A O 1
ATOM 944 N N . LEU A 1 119 ? 11.466 -3.778 -1.541 1.00 86.38 119 LEU A N 1
ATOM 945 C CA . LEU A 1 119 ? 12.488 -4.826 -1.467 1.00 86.38 119 LEU A CA 1
ATOM 946 C C . LEU A 1 119 ? 12.783 -5.414 -2.850 1.00 86.38 119 LEU A C 1
ATOM 948 O O . LEU A 1 119 ? 13.944 -5.492 -3.243 1.00 86.38 119 LEU A O 1
ATOM 952 N N . ILE A 1 120 ? 11.749 -5.741 -3.628 1.00 86.81 120 ILE A N 1
ATOM 953 C CA . ILE A 1 120 ? 11.902 -6.247 -4.999 1.00 86.81 120 ILE A CA 1
ATOM 954 C C . ILE A 1 120 ? 12.668 -5.238 -5.869 1.00 86.81 120 ILE A C 1
ATOM 956 O O . ILE A 1 120 ? 13.614 -5.616 -6.560 1.00 86.81 120 ILE A O 1
ATOM 960 N N . GLU A 1 121 ? 12.309 -3.954 -5.816 1.00 83.31 121 GLU A N 1
ATOM 961 C CA . GLU A 1 121 ? 12.992 -2.889 -6.562 1.00 83.31 121 GLU A CA 1
ATOM 962 C C . GLU A 1 121 ? 14.476 -2.790 -6.179 1.00 83.31 121 GLU A C 1
ATOM 964 O O . GLU A 1 121 ? 15.338 -2.696 -7.058 1.00 83.31 121 GLU A O 1
ATOM 969 N N . LYS A 1 122 ? 14.801 -2.876 -4.882 1.00 82.38 122 LYS A N 1
ATOM 970 C CA . LYS A 1 122 ? 16.190 -2.897 -4.399 1.00 82.38 122 LYS A CA 1
ATOM 971 C C . LYS A 1 122 ? 16.957 -4.101 -4.954 1.00 82.38 122 LYS A C 1
ATOM 973 O O . LYS A 1 122 ? 18.056 -3.938 -5.488 1.00 82.38 122 LYS A O 1
ATOM 978 N N . GLU A 1 123 ? 16.358 -5.286 -4.902 1.00 84.19 123 GLU A N 1
ATOM 979 C CA . GLU A 1 123 ? 16.962 -6.525 -5.395 1.00 84.19 123 GLU A CA 1
ATOM 980 C C . GLU A 1 123 ? 17.188 -6.523 -6.915 1.00 84.19 123 GLU A C 1
ATOM 982 O O . GLU A 1 123 ? 18.180 -7.079 -7.399 1.00 84.19 123 GLU A O 1
ATOM 987 N N . LEU A 1 124 ? 16.292 -5.893 -7.680 1.00 79.75 124 LEU A N 1
ATOM 988 C CA . LEU A 1 124 ? 16.430 -5.710 -9.127 1.00 79.75 124 LEU A CA 1
ATOM 989 C C . LEU A 1 124 ? 17.450 -4.620 -9.479 1.00 79.75 124 LEU A C 1
ATOM 991 O O . LEU A 1 124 ? 18.155 -4.741 -10.485 1.00 79.75 124 LEU A O 1
ATOM 995 N N . ALA A 1 125 ? 17.553 -3.565 -8.669 1.00 76.31 125 ALA A N 1
ATOM 996 C CA . ALA A 1 125 ? 18.533 -2.501 -8.854 1.00 76.31 125 ALA A CA 1
ATOM 997 C C . ALA A 1 125 ? 19.966 -2.995 -8.613 1.00 76.31 125 ALA A C 1
ATOM 999 O O . ALA A 1 125 ? 20.845 -2.673 -9.407 1.00 76.31 125 ALA A O 1
ATOM 1000 N N . GLN A 1 126 ? 20.195 -3.834 -7.598 1.00 73.56 126 GLN A N 1
ATOM 1001 C CA . GLN A 1 126 ? 21.507 -4.447 -7.345 1.00 73.56 126 GLN A CA 1
ATOM 1002 C C . GLN A 1 126 ? 21.993 -5.322 -8.512 1.00 73.56 126 GLN A C 1
ATOM 1004 O O . GLN A 1 126 ? 23.190 -5.396 -8.774 1.00 73.56 126 GLN A O 1
ATOM 1009 N N . LYS A 1 127 ? 21.072 -5.938 -9.265 1.00 67.50 127 LYS A N 1
ATOM 1010 C CA . LYS A 1 127 ? 21.395 -6.692 -10.490 1.00 67.50 127 LYS A CA 1
ATOM 1011 C C . LYS A 1 127 ? 21.738 -5.795 -11.691 1.00 67.50 127 LYS A C 1
ATOM 1013 O O . LYS A 1 127 ? 22.275 -6.288 -12.679 1.00 67.50 127 LYS A O 1
ATOM 1018 N N . ARG A 1 128 ? 21.420 -4.496 -11.641 1.00 61.75 128 ARG A N 1
ATOM 1019 C CA . ARG A 1 128 ? 21.570 -3.528 -12.740 1.00 61.75 128 ARG A CA 1
ATOM 1020 C C . ARG A 1 128 ? 22.569 -2.432 -12.354 1.00 61.75 128 ARG A C 1
ATOM 1022 O O . ARG A 1 128 ? 22.142 -1.330 -12.040 1.00 61.75 128 ARG A O 1
ATOM 1029 N N . ASP A 1 129 ? 23.863 -2.748 -12.413 1.00 54.03 129 ASP A N 1
ATOM 1030 C CA . ASP A 1 129 ? 25.031 -1.844 -12.318 1.00 54.03 129 ASP A CA 1
ATOM 1031 C C . ASP A 1 129 ? 24.970 -0.749 -11.199 1.00 54.03 129 ASP A C 1
ATOM 1033 O O . ASP A 1 129 ? 24.205 0.220 -11.304 1.00 54.03 129 ASP A O 1
ATOM 1037 N N . PRO A 1 130 ? 25.819 -0.806 -10.145 1.00 51.38 130 PRO A N 1
ATOM 1038 C CA . PRO A 1 130 ? 25.739 0.035 -8.930 1.00 51.38 130 PRO A CA 1
ATOM 1039 C C . PRO A 1 130 ? 25.661 1.561 -9.136 1.00 51.38 130 PRO A C 1
ATOM 1041 O O . PRO A 1 130 ? 25.234 2.314 -8.261 1.00 51.38 130 PRO A O 1
ATOM 1044 N N . ARG A 1 131 ? 26.044 2.071 -10.312 1.00 53.47 131 ARG A N 1
ATOM 1045 C CA . ARG A 1 131 ? 26.036 3.509 -10.631 1.00 53.47 131 ARG A CA 1
ATOM 1046 C C . ARG A 1 131 ? 24.634 4.137 -10.690 1.00 53.47 131 ARG A C 1
ATOM 1048 O O . ARG A 1 131 ? 24.523 5.363 -10.618 1.00 53.47 131 ARG A O 1
ATOM 1055 N N . ARG A 1 132 ? 23.555 3.348 -10.808 1.00 51.34 132 ARG A N 1
ATOM 1056 C CA . ARG A 1 132 ? 22.167 3.859 -10.907 1.00 51.34 132 ARG A CA 1
ATOM 1057 C C . ARG A 1 132 ? 21.468 4.053 -9.548 1.00 51.34 132 ARG A C 1
ATOM 1059 O O . ARG A 1 132 ? 20.367 4.603 -9.510 1.00 51.34 132 ARG A O 1
ATOM 1066 N N . GLU A 1 133 ? 22.107 3.651 -8.450 1.00 48.88 133 GLU A N 1
ATOM 1067 C CA . GLU A 1 133 ? 21.566 3.671 -7.081 1.00 48.88 133 GLU A CA 1
ATOM 1068 C C . GLU A 1 133 ? 21.457 5.094 -6.492 1.00 48.88 133 GLU A C 1
ATOM 1070 O O . GLU A 1 133 ? 20.419 5.470 -5.944 1.00 48.88 133 G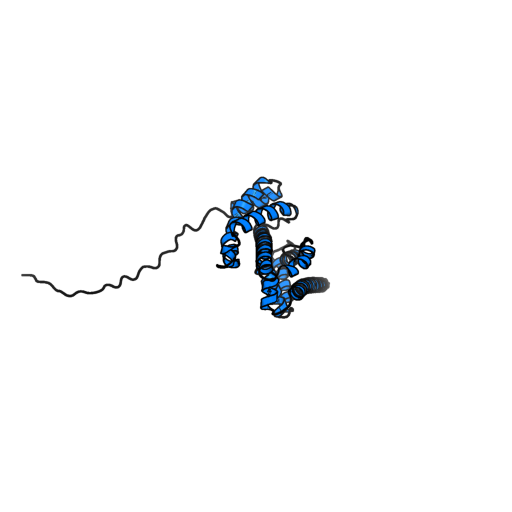LU A O 1
ATOM 1075 N N . LYS A 1 134 ? 22.461 5.956 -6.727 1.00 45.22 134 LYS A N 1
ATOM 1076 C CA . LYS A 1 134 ? 22.540 7.313 -6.138 1.00 45.22 134 LYS A CA 1
ATOM 1077 C C . LYS A 1 134 ? 21.437 8.294 -6.559 1.00 45.22 134 LYS A C 1
ATOM 1079 O O . LYS A 1 134 ? 21.247 9.299 -5.885 1.00 45.22 134 LYS A O 1
ATOM 1084 N N . ARG A 1 135 ? 20.698 8.033 -7.645 1.00 48.97 135 ARG A N 1
ATOM 1085 C CA . ARG A 1 135 ? 19.611 8.925 -8.102 1.00 48.97 135 ARG A CA 1
ATOM 1086 C C . ARG A 1 135 ? 18.234 8.597 -7.515 1.00 48.97 135 ARG A C 1
ATOM 1088 O O . ARG A 1 135 ? 17.365 9.456 -7.572 1.00 48.97 135 ARG A O 1
ATOM 1095 N N . ARG A 1 136 ? 18.018 7.398 -6.951 1.00 47.16 136 ARG A N 1
ATOM 1096 C CA . ARG A 1 136 ? 16.677 6.951 -6.506 1.00 47.16 136 ARG A CA 1
ATOM 1097 C C . ARG A 1 136 ? 16.416 7.116 -5.010 1.00 47.16 136 ARG A C 1
ATOM 1099 O O . ARG A 1 136 ? 15.279 7.381 -4.635 1.00 47.16 136 ARG A O 1
ATOM 1106 N N . ALA A 1 137 ? 17.456 7.048 -4.175 1.00 44.81 137 ALA A N 1
ATOM 1107 C CA . ALA A 1 137 ? 17.336 7.230 -2.723 1.00 44.81 137 ALA A CA 1
ATOM 1108 C C . ALA A 1 137 ? 16.729 8.595 -2.324 1.00 44.81 137 ALA A C 1
ATOM 1110 O O . ALA A 1 137 ? 16.117 8.712 -1.271 1.00 44.81 137 ALA A O 1
ATOM 1111 N N . MET A 1 138 ? 16.827 9.606 -3.194 1.00 39.22 138 MET A N 1
ATOM 1112 C CA . MET A 1 138 ? 16.304 10.958 -2.955 1.00 39.22 138 MET A CA 1
ATOM 1113 C C . MET A 1 138 ? 14.785 11.108 -3.177 1.00 39.22 138 MET A C 1
ATOM 1115 O O . MET A 1 138 ? 14.239 12.151 -2.839 1.00 39.22 138 MET A O 1
ATOM 1119 N N . SER A 1 139 ? 14.089 10.107 -3.737 1.00 41.28 139 SER A N 1
ATOM 1120 C CA . SER A 1 139 ? 12.647 10.203 -4.047 1.00 41.28 139 SER A CA 1
ATOM 1121 C C . SER A 1 139 ? 11.739 9.421 -3.088 1.00 41.28 139 SER A C 1
ATOM 1123 O O . SER A 1 139 ? 10.522 9.548 -3.182 1.00 41.28 139 SER A O 1
ATOM 1125 N N . ALA A 1 140 ? 12.297 8.612 -2.183 1.00 39.41 140 ALA A N 1
ATOM 1126 C CA . ALA A 1 140 ? 11.532 7.724 -1.298 1.00 39.41 140 ALA A CA 1
ATOM 1127 C C . ALA A 1 140 ? 11.031 8.400 -0.001 1.00 39.41 140 ALA A C 1
ATOM 1129 O O . ALA A 1 140 ? 10.454 7.731 0.847 1.00 39.41 140 ALA A O 1
ATOM 1130 N N . GLY A 1 141 ? 11.274 9.705 0.169 1.00 32.34 141 GLY A N 1
ATOM 1131 C CA . GLY A 1 141 ? 11.039 10.434 1.423 1.00 32.34 141 GLY A CA 1
ATOM 1132 C C . GLY A 1 141 ? 9.733 11.226 1.521 1.00 32.34 141 GLY A C 1
ATOM 1133 O O . GLY A 1 141 ? 9.555 11.951 2.492 1.00 32.34 141 GLY A O 1
ATOM 1134 N N . ALA A 1 142 ? 8.824 11.142 0.550 1.00 33.25 142 ALA A N 1
ATOM 1135 C CA . ALA A 1 142 ? 7.530 11.809 0.662 1.00 33.25 142 ALA A CA 1
ATOM 1136 C C . ALA A 1 142 ? 6.478 10.787 1.090 1.00 33.25 142 ALA A C 1
ATOM 1138 O O . ALA A 1 142 ? 6.238 9.829 0.360 1.00 33.25 142 ALA A O 1
ATOM 1139 N N . SER A 1 143 ? 5.867 11.010 2.257 1.00 38.41 143 SER A N 1
ATOM 1140 C CA . SER A 1 143 ? 4.637 10.348 2.695 1.00 38.41 143 SER A CA 1
ATOM 1141 C C . SER A 1 143 ? 3.567 10.539 1.614 1.00 38.41 143 SER A C 1
ATOM 1143 O O . SER A 1 143 ? 2.876 11.555 1.558 1.00 38.41 143 SER A O 1
ATOM 1145 N N . GLN A 1 144 ? 3.526 9.613 0.658 1.00 42.00 144 GLN A N 1
ATOM 1146 C CA . GLN A 1 144 ? 2.447 9.493 -0.304 1.00 42.00 144 GLN A CA 1
ATOM 1147 C C . GLN A 1 144 ? 1.368 8.671 0.381 1.00 42.00 144 GLN A C 1
ATOM 1149 O O . GLN A 1 144 ? 1.667 7.642 0.985 1.00 42.00 144 GLN A O 1
ATOM 1154 N N . SER A 1 145 ? 0.127 9.153 0.304 1.00 43.56 145 SER A N 1
ATOM 1155 C CA . SER A 1 145 ? -1.049 8.392 0.709 1.00 43.56 145 SER A CA 1
ATOM 1156 C C . SER A 1 145 ? -0.901 6.960 0.201 1.00 43.56 145 SER A C 1
ATOM 1158 O O . SER A 1 145 ? -0.717 6.756 -0.997 1.00 43.56 145 SER A O 1
ATOM 1160 N N . LEU A 1 146 ? -0.874 6.001 1.126 1.00 53.00 146 LEU A N 1
ATOM 1161 C CA . LEU A 1 146 ? -0.570 4.608 0.809 1.00 53.00 146 LEU A CA 1
ATOM 1162 C C . LEU A 1 146 ? -1.612 4.024 -0.152 1.00 53.00 146 LEU A C 1
ATOM 1164 O O . LEU A 1 146 ? -1.258 3.195 -0.979 1.00 53.00 146 LEU A O 1
ATOM 1168 N N . ASP A 1 147 ? -2.849 4.524 -0.084 1.00 58.16 147 ASP A N 1
ATOM 1169 C CA . ASP A 1 147 ? -3.979 4.129 -0.924 1.00 58.16 147 ASP A CA 1
ATOM 1170 C C . ASP A 1 147 ? -4.740 5.367 -1.455 1.00 58.16 147 ASP A C 1
ATOM 1172 O O . ASP A 1 147 ? -5.771 5.771 -0.903 1.00 58.16 147 ASP A O 1
ATOM 1176 N N . PRO A 1 148 ? -4.223 6.052 -2.492 1.00 57.62 148 PRO A N 1
ATOM 1177 C CA . PRO A 1 148 ? -4.856 7.251 -3.036 1.00 57.62 148 PRO A CA 1
ATOM 1178 C C . PRO A 1 148 ? -6.224 6.967 -3.665 1.00 57.62 148 PRO A C 1
ATOM 1180 O O . PRO A 1 148 ? -7.110 7.820 -3.588 1.00 57.62 148 PRO A O 1
ATOM 1183 N N . LEU A 1 149 ? -6.402 5.793 -4.285 1.00 55.78 149 LEU A N 1
ATOM 1184 C CA . LEU A 1 149 ? -7.650 5.410 -4.942 1.00 55.78 149 LEU A CA 1
ATOM 1185 C C . LEU A 1 149 ? -8.712 4.986 -3.925 1.00 55.78 149 LEU A C 1
ATOM 1187 O O . LEU A 1 149 ? -9.850 5.430 -4.041 1.00 55.78 149 LEU A O 1
ATOM 1191 N N . GLY A 1 150 ? -8.352 4.224 -2.889 1.00 56.22 150 GLY A N 1
ATOM 1192 C CA . GLY A 1 150 ? -9.253 3.922 -1.778 1.00 56.22 150 GLY A CA 1
ATOM 1193 C C . GLY A 1 150 ? -9.630 5.167 -0.977 1.00 56.22 150 GLY A C 1
ATOM 1194 O O . GLY A 1 150 ? -10.781 5.308 -0.571 1.00 56.22 150 GLY A O 1
ATOM 1195 N N . ASN A 1 151 ? -8.723 6.138 -0.834 1.00 59.22 151 ASN A N 1
ATOM 1196 C CA . ASN A 1 151 ? -9.061 7.437 -0.247 1.00 59.22 151 ASN A CA 1
ATOM 1197 C C . ASN A 1 151 ? -9.962 8.284 -1.149 1.00 59.22 151 ASN A C 1
ATOM 1199 O O . ASN A 1 151 ? -10.859 8.954 -0.638 1.00 59.22 151 ASN A O 1
ATOM 1203 N N . LEU A 1 152 ? -9.784 8.228 -2.472 1.00 57.00 152 LEU A N 1
ATOM 1204 C CA . LEU A 1 152 ? -10.725 8.842 -3.404 1.00 57.00 152 LEU A CA 1
ATOM 1205 C C . LEU A 1 152 ? -12.101 8.175 -3.287 1.00 57.00 152 LEU A C 1
ATOM 1207 O O . LEU A 1 152 ? -13.078 8.885 -3.064 1.00 57.00 152 LEU A O 1
ATOM 1211 N N . ALA A 1 153 ? -12.162 6.842 -3.335 1.00 56.44 153 ALA A N 1
ATOM 1212 C CA . ALA A 1 153 ? -13.377 6.045 -3.172 1.00 56.44 153 ALA A CA 1
ATOM 1213 C C . ALA A 1 153 ? -14.094 6.340 -1.842 1.00 56.44 153 ALA A C 1
ATOM 1215 O O . ALA A 1 153 ? -15.304 6.534 -1.823 1.00 56.44 153 ALA A O 1
ATOM 1216 N N . ALA A 1 154 ? -13.355 6.470 -0.741 1.00 57.69 154 ALA A N 1
ATOM 1217 C CA . ALA A 1 154 ? -13.914 6.831 0.558 1.00 57.69 154 ALA A CA 1
ATOM 1218 C C . ALA A 1 154 ? -14.403 8.289 0.608 1.00 57.69 154 ALA A C 1
ATOM 1220 O O . ALA A 1 154 ? -15.450 8.567 1.191 1.00 57.69 154 ALA A O 1
ATOM 1221 N N . SER A 1 155 ? -13.686 9.219 -0.037 1.00 55.84 155 SER A N 1
ATOM 1222 C CA . SER A 1 155 ? -14.078 10.635 -0.103 1.00 55.84 155 SER A CA 1
ATOM 1223 C C . SER A 1 155 ? -15.348 10.870 -0.926 1.00 55.84 155 SER A C 1
ATOM 1225 O O . SER A 1 155 ? -16.127 11.769 -0.612 1.00 55.84 155 SER A O 1
ATOM 1227 N N . ILE A 1 156 ? -15.582 10.040 -1.948 1.00 51.66 156 ILE A N 1
ATOM 1228 C CA . ILE A 1 156 ? -16.822 10.056 -2.733 1.00 51.66 156 ILE A CA 1
ATOM 1229 C C . ILE A 1 156 ? -17.944 9.269 -2.037 1.00 51.66 156 ILE A C 1
ATOM 1231 O O . ILE A 1 156 ? -19.108 9.595 -2.235 1.00 51.66 156 ILE A O 1
ATOM 1235 N N . SER A 1 157 ? -17.620 8.287 -1.184 1.00 50.00 157 SER A N 1
ATOM 1236 C CA . SER A 1 157 ? -18.587 7.410 -0.506 1.00 50.00 157 SER A CA 1
ATOM 1237 C C . SER A 1 157 ? -18.861 7.794 0.959 1.00 50.00 157 SER A C 1
ATOM 1239 O O . SER A 1 157 ? -18.926 6.907 1.815 1.00 50.00 157 SER A O 1
ATOM 1241 N N . SER A 1 158 ? -18.976 9.092 1.274 1.00 44.44 158 SER A N 1
ATOM 1242 C CA . SER A 1 158 ? -19.205 9.573 2.651 1.00 44.44 158 SER A CA 1
ATOM 1243 C C . SER A 1 158 ? -20.339 8.788 3.349 1.00 44.44 158 SER A C 1
ATOM 1245 O O . SER A 1 158 ? -21.391 8.596 2.729 1.00 44.44 158 SER A O 1
ATOM 1247 N N . PRO A 1 159 ? -20.165 8.308 4.603 1.00 37.97 159 PRO A N 1
ATOM 1248 C CA . PRO A 1 159 ? -21.117 7.403 5.247 1.00 37.97 159 PRO A CA 1
ATOM 1249 C C . PRO A 1 159 ? -22.436 8.102 5.606 1.00 37.97 159 PRO A C 1
ATOM 1251 O O . PRO A 1 159 ? -22.625 8.608 6.706 1.00 37.97 159 PRO A O 1
ATOM 1254 N N . SER A 1 160 ? -23.394 8.107 4.686 1.00 37.59 160 SER A N 1
ATOM 1255 C CA . SER A 1 160 ? -24.813 8.256 5.015 1.00 37.59 160 SER A CA 1
ATOM 1256 C C . SER A 1 160 ? -25.631 7.504 3.965 1.00 37.59 160 SER A C 1
ATOM 1258 O O . SER A 1 160 ? -25.506 7.800 2.791 1.00 37.59 160 SER A O 1
ATOM 1260 N N . ALA A 1 161 ? -26.433 6.521 4.389 1.00 43.31 161 ALA A N 1
ATOM 1261 C CA . ALA A 1 161 ? -27.376 5.713 3.596 1.00 43.31 161 ALA A CA 1
ATOM 1262 C C . ALA A 1 161 ? -26.791 4.836 2.458 1.00 43.31 161 ALA A C 1
ATOM 1264 O O . ALA A 1 161 ? -26.130 5.301 1.539 1.00 43.31 161 ALA A O 1
ATOM 1265 N N . GLY A 1 162 ? -27.100 3.532 2.467 1.00 50.22 162 GLY A N 1
ATOM 1266 C CA . GLY A 1 162 ? -26.627 2.558 1.465 1.00 50.22 162 GLY A CA 1
ATOM 1267 C C . GLY A 1 162 ? -26.949 2.897 -0.002 1.00 50.22 162 GLY A C 1
ATOM 1268 O O . GLY A 1 162 ? -26.228 2.442 -0.886 1.00 50.22 162 GLY A O 1
ATOM 1269 N N . LEU A 1 163 ? -27.949 3.753 -0.253 1.00 47.03 163 LEU A N 1
ATOM 1270 C CA . LEU A 1 163 ? -28.237 4.337 -1.572 1.00 47.03 163 LEU A CA 1
ATOM 1271 C C . LEU A 1 163 ? -27.082 5.218 -2.078 1.00 47.03 163 LEU A C 1
ATOM 1273 O O . LEU A 1 163 ? -26.588 4.995 -3.181 1.00 47.03 163 LEU A O 1
ATOM 1277 N N . HIS A 1 164 ? -26.545 6.104 -1.235 1.00 57.09 164 HIS A N 1
ATOM 1278 C CA . HIS A 1 164 ? -25.426 6.973 -1.610 1.00 57.09 164 HIS A CA 1
ATOM 1279 C C . HIS A 1 164 ? -24.125 6.195 -1.847 1.00 57.09 164 HIS A C 1
ATOM 1281 O O . HIS A 1 164 ? -23.282 6.620 -2.633 1.00 57.09 164 HIS A O 1
ATOM 1287 N N . ARG A 1 165 ? -23.936 5.032 -1.202 1.00 60.03 165 ARG A N 1
ATOM 1288 C CA . ARG A 1 165 ? -22.755 4.185 -1.452 1.00 60.03 165 ARG A CA 1
ATOM 1289 C C . ARG A 1 165 ? -22.803 3.562 -2.843 1.00 60.03 165 ARG A C 1
ATOM 1291 O O . ARG A 1 165 ? -21.786 3.542 -3.530 1.00 60.03 165 ARG A O 1
ATOM 1298 N N . GLN A 1 166 ? -23.959 3.043 -3.248 1.00 65.06 166 GLN A N 1
ATOM 1299 C CA . GLN A 1 166 ? -24.110 2.434 -4.566 1.00 65.06 166 GLN A CA 1
ATOM 1300 C C . GLN A 1 166 ? -24.025 3.488 -5.674 1.00 65.06 166 GLN A C 1
ATOM 1302 O O . GLN A 1 166 ? -23.351 3.262 -6.675 1.00 65.06 166 GLN A O 1
ATOM 1307 N N . GLU A 1 167 ? -24.607 4.666 -5.454 1.00 66.69 167 GLU A N 1
ATOM 1308 C CA . GLU A 1 167 ? -24.447 5.829 -6.332 1.00 66.69 167 GLU A CA 1
ATOM 1309 C C . GLU A 1 167 ? -22.980 6.269 -6.442 1.00 66.69 167 GLU A C 1
ATOM 1311 O O . GLU A 1 167 ? -22.480 6.448 -7.550 1.00 66.69 167 GLU A O 1
ATOM 1316 N N . ALA A 1 168 ? -22.248 6.349 -5.325 1.00 66.75 168 ALA A N 1
ATOM 1317 C CA . ALA A 1 168 ? -20.823 6.687 -5.329 1.00 66.75 168 ALA A CA 1
ATOM 1318 C C . ALA A 1 168 ? -19.964 5.649 -6.075 1.00 66.75 168 ALA A C 1
ATOM 1320 O O . ALA A 1 168 ? -19.040 6.021 -6.800 1.00 66.75 168 ALA A O 1
ATOM 1321 N N . LEU A 1 169 ? -20.267 4.354 -5.929 1.00 70.38 169 LEU A N 1
ATOM 1322 C CA . LEU A 1 169 ? -19.586 3.286 -6.668 1.00 70.38 169 LEU A CA 1
ATOM 1323 C C . LEU A 1 169 ? -19.899 3.342 -8.168 1.00 70.38 169 LEU A C 1
ATOM 1325 O O . LEU A 1 169 ? -18.987 3.202 -8.979 1.00 70.38 169 LEU A O 1
ATOM 1329 N N . ASN A 1 170 ? -21.151 3.607 -8.542 1.00 76.75 170 ASN A N 1
ATOM 1330 C CA . ASN A 1 170 ? -21.538 3.795 -9.942 1.00 76.75 170 ASN A CA 1
ATOM 1331 C C . ASN A 1 170 ? -20.845 5.021 -10.551 1.00 76.75 170 ASN A C 1
ATOM 1333 O O . ASN A 1 170 ? -20.358 4.963 -11.677 1.00 76.75 170 ASN A O 1
ATOM 1337 N N . LEU A 1 171 ? -20.743 6.118 -9.798 1.00 77.06 171 LEU A N 1
ATOM 1338 C CA . LEU A 1 171 ? -20.033 7.323 -10.218 1.00 77.06 171 LEU A CA 1
ATOM 1339 C C . LEU A 1 171 ? -18.538 7.042 -10.426 1.00 77.06 171 LEU A C 1
ATOM 1341 O O . LEU A 1 171 ? -17.973 7.448 -11.444 1.00 77.06 171 LEU A O 1
ATOM 1345 N N . LEU A 1 172 ? -17.904 6.297 -9.514 1.00 75.44 172 LEU A N 1
ATOM 1346 C CA . LEU A 1 172 ? -16.519 5.851 -9.678 1.00 75.44 172 LEU A CA 1
ATOM 1347 C C . LEU A 1 172 ? -16.349 4.981 -10.928 1.00 75.44 172 LEU A C 1
ATOM 1349 O O . LEU A 1 172 ? -15.414 5.206 -11.695 1.00 75.44 172 LEU A O 1
ATOM 1353 N N . GLN A 1 173 ? -17.261 4.033 -11.151 1.00 78.81 173 GLN A N 1
ATOM 1354 C CA . GLN A 1 173 ? -17.243 3.153 -12.317 1.00 78.81 173 GLN A CA 1
ATOM 1355 C C . GLN A 1 173 ? -17.364 3.957 -13.618 1.00 78.81 173 GLN A C 1
ATOM 1357 O O . GLN A 1 173 ? -16.543 3.786 -14.514 1.00 78.81 173 GLN A O 1
ATOM 1362 N N . ASN A 1 174 ? -18.288 4.919 -13.679 1.00 80.06 174 ASN A N 1
ATOM 1363 C CA . ASN A 1 174 ? -18.441 5.821 -14.822 1.00 80.06 174 ASN A CA 1
ATOM 1364 C C . ASN A 1 174 ? -17.176 6.662 -15.065 1.00 80.06 174 ASN A C 1
ATOM 1366 O O . ASN A 1 174 ? -16.762 6.859 -16.207 1.00 80.06 174 ASN A O 1
ATOM 1370 N N . CYS A 1 175 ? -16.525 7.142 -14.000 1.00 79.75 175 CYS A N 1
ATOM 1371 C CA . CYS A 1 175 ? -15.262 7.875 -14.108 1.00 79.75 175 CYS A CA 1
ATOM 1372 C C . CYS A 1 175 ? -14.124 6.989 -14.636 1.00 79.75 175 CYS A C 1
ATOM 1374 O O . CYS A 1 175 ? -13.312 7.451 -15.441 1.00 79.75 175 CYS A O 1
ATOM 1376 N N . LEU A 1 176 ? -14.059 5.728 -14.199 1.00 80.06 176 LEU A N 1
ATOM 1377 C CA . LEU A 1 176 ? -13.111 4.741 -14.719 1.00 80.06 176 LEU A CA 1
ATOM 1378 C C . LEU A 1 176 ? -13.408 4.409 -16.185 1.00 80.06 176 LEU A C 1
ATOM 1380 O O . LEU A 1 176 ? -12.471 4.284 -16.968 1.00 80.06 176 LEU A O 1
ATOM 1384 N N . ASP A 1 177 ? -14.684 4.345 -16.572 1.00 82.75 177 ASP A N 1
ATOM 1385 C CA . ASP A 1 177 ? -15.126 4.098 -17.946 1.00 82.75 177 ASP A CA 1
ATOM 1386 C C . ASP A 1 177 ? -14.704 5.194 -18.927 1.00 82.75 177 ASP A C 1
ATOM 1388 O O . ASP A 1 177 ? -14.411 4.896 -20.083 1.00 82.75 177 ASP A O 1
ATOM 1392 N N . MET A 1 178 ? -14.570 6.434 -18.451 1.00 81.12 178 MET A N 1
ATOM 1393 C CA . MET A 1 178 ? -14.061 7.564 -19.235 1.00 81.12 178 MET A CA 1
ATOM 1394 C C . MET A 1 178 ? -12.528 7.610 -19.359 1.00 81.12 178 MET A C 1
ATOM 1396 O O . MET A 1 178 ? -11.997 8.408 -20.138 1.00 81.12 178 MET A O 1
ATOM 1400 N N . LEU A 1 179 ? -11.794 6.783 -18.607 1.00 82.31 179 LEU A N 1
ATOM 1401 C CA . LEU A 1 179 ? -10.349 6.633 -18.776 1.00 82.31 179 LEU A CA 1
ATOM 1402 C C . LEU A 1 179 ? -10.038 5.710 -19.961 1.00 82.31 179 LEU A C 1
ATOM 1404 O O . LEU A 1 179 ? -10.690 4.686 -20.169 1.00 82.31 179 LEU A O 1
ATOM 1408 N N . GLY A 1 180 ? -8.984 6.052 -20.707 1.00 85.38 180 GLY A N 1
ATOM 1409 C CA . GLY A 1 180 ? -8.437 5.152 -21.722 1.00 85.38 180 GLY A CA 1
ATOM 1410 C C . GLY A 1 180 ? -7.913 3.857 -21.093 1.00 85.38 180 GLY A C 1
ATOM 1411 O O . GLY A 1 180 ? -7.454 3.872 -19.948 1.00 85.38 180 GLY A O 1
ATOM 1412 N N . ASP A 1 181 ? -7.954 2.762 -21.852 1.00 82.94 181 ASP A N 1
ATOM 1413 C CA . ASP A 1 181 ? -7.656 1.402 -21.372 1.00 82.94 181 ASP A CA 1
ATOM 1414 C C . ASP A 1 181 ? -6.304 1.302 -20.648 1.00 82.94 181 ASP A C 1
ATOM 1416 O O . ASP A 1 181 ? -6.236 0.794 -19.532 1.00 82.94 181 ASP A O 1
ATOM 1420 N N . ASP A 1 182 ? -5.256 1.920 -21.204 1.00 85.69 182 ASP A N 1
ATOM 1421 C CA . ASP A 1 182 ? -3.929 2.011 -20.580 1.00 85.69 182 ASP A CA 1
ATOM 1422 C C . ASP A 1 182 ? -3.943 2.620 -19.167 1.00 85.69 182 ASP A C 1
ATOM 1424 O O . ASP A 1 182 ? -3.200 2.181 -18.288 1.00 85.69 182 ASP A O 1
ATOM 1428 N N . ASP A 1 183 ? -4.709 3.698 -18.961 1.00 88.19 183 ASP A N 1
ATOM 1429 C CA . ASP A 1 183 ? -4.745 4.409 -17.679 1.00 88.19 183 ASP A CA 1
ATOM 1430 C C . ASP A 1 183 ? -5.576 3.605 -16.661 1.00 88.19 183 ASP A C 1
ATOM 1432 O O . ASP A 1 183 ? -5.241 3.587 -15.476 1.00 88.19 183 ASP A O 1
ATOM 1436 N N . ARG A 1 184 ? -6.616 2.898 -17.120 1.00 88.94 184 ARG A N 1
ATOM 1437 C CA . ARG A 1 184 ? -7.442 2.007 -16.295 1.00 88.94 184 ARG A CA 1
ATOM 1438 C C . ARG A 1 184 ? -6.669 0.773 -15.840 1.00 88.94 184 ARG A C 1
ATOM 1440 O O . ARG A 1 184 ? -6.686 0.454 -14.655 1.00 88.94 184 ARG A O 1
ATOM 1447 N N . ASP A 1 185 ? -5.959 0.112 -16.749 1.00 90.06 185 ASP A N 1
ATOM 1448 C CA . ASP A 1 185 ? -5.127 -1.046 -16.413 1.00 90.06 185 ASP A CA 1
ATOM 1449 C C . ASP A 1 185 ? -3.968 -0.657 -15.499 1.00 90.06 185 ASP A C 1
ATOM 1451 O O . ASP A 1 185 ? -3.659 -1.372 -14.547 1.00 90.06 185 ASP A O 1
ATOM 1455 N N . LEU A 1 186 ? -3.380 0.522 -15.718 1.00 91.19 186 LEU A N 1
ATOM 1456 C CA . LEU A 1 186 ? -2.375 1.072 -14.820 1.00 91.19 186 LEU A CA 1
ATOM 1457 C C . LEU A 1 186 ? -2.914 1.255 -13.392 1.00 91.19 186 LEU A C 1
ATOM 1459 O O . LEU A 1 186 ? -2.217 0.891 -12.445 1.00 91.19 186 LEU A O 1
ATOM 1463 N N . LEU A 1 187 ? -4.117 1.815 -13.226 1.00 88.31 187 LEU A N 1
ATOM 1464 C CA . LEU A 1 187 ? -4.740 1.995 -11.907 1.00 88.31 187 LEU A CA 1
ATOM 1465 C C . LEU A 1 187 ? -5.078 0.649 -11.266 1.00 88.31 187 LEU A C 1
ATOM 1467 O O . LEU A 1 187 ? -4.729 0.414 -10.116 1.00 88.31 187 LEU A O 1
ATOM 1471 N N . ARG A 1 188 ? -5.667 -0.272 -12.033 1.00 89.25 188 ARG A N 1
ATOM 1472 C CA . ARG A 1 188 ? -5.971 -1.634 -11.581 1.00 89.25 188 ARG A CA 1
ATOM 1473 C C . ARG A 1 188 ? -4.723 -2.330 -11.039 1.00 89.25 188 ARG A C 1
ATOM 1475 O O . ARG A 1 188 ? -4.713 -2.827 -9.916 1.00 89.25 188 ARG A O 1
ATOM 1482 N N . TRP A 1 189 ? -3.631 -2.325 -11.804 1.00 91.06 189 TRP A N 1
ATOM 1483 C CA . TRP A 1 189 ? -2.396 -2.975 -11.380 1.00 91.06 189 TRP A CA 1
ATOM 1484 C C . TRP A 1 189 ? -1.799 -2.325 -10.131 1.00 91.06 189 TRP A C 1
ATOM 1486 O O . TRP A 1 189 ? -1.372 -3.036 -9.225 1.00 91.06 189 TRP A O 1
ATOM 1496 N N . ILE A 1 190 ? -1.747 -0.995 -10.061 1.00 87.31 190 ILE A N 1
ATOM 1497 C CA . ILE A 1 190 ? -1.095 -0.306 -8.940 1.00 87.31 190 ILE A CA 1
ATOM 1498 C C . ILE A 1 190 ? -1.968 -0.344 -7.687 1.00 87.31 190 ILE A C 1
ATOM 1500 O O . ILE A 1 190 ? -1.488 -0.757 -6.636 1.00 87.31 190 ILE A O 1
ATOM 1504 N N . ASP A 1 191 ? -3.228 0.059 -7.794 1.00 83.62 191 ASP A N 1
ATOM 1505 C CA . ASP A 1 191 ? -4.085 0.319 -6.640 1.00 83.62 191 ASP A CA 1
ATOM 1506 C C . ASP A 1 191 ? -4.838 -0.949 -6.188 1.00 83.62 191 ASP A C 1
ATOM 1508 O O . ASP A 1 191 ? -4.899 -1.250 -4.995 1.00 83.62 191 ASP A O 1
ATOM 1512 N N . GLU A 1 192 ? -5.337 -1.773 -7.115 1.00 81.69 192 GLU A N 1
ATOM 1513 C CA . GLU A 1 192 ? -6.072 -2.999 -6.754 1.00 81.69 192 GLU A CA 1
ATOM 1514 C C . GLU A 1 192 ? -5.116 -4.182 -6.526 1.00 81.69 192 GLU A C 1
ATOM 1516 O O . GLU A 1 192 ? -5.145 -4.863 -5.486 1.00 81.69 192 GLU A O 1
ATOM 1521 N N . GLU A 1 193 ? -4.209 -4.414 -7.476 1.00 85.50 193 GLU A N 1
ATOM 1522 C CA . GLU A 1 193 ? -3.264 -5.537 -7.437 1.00 85.50 193 GLU A CA 1
ATOM 1523 C C . GLU A 1 193 ? -1.989 -5.233 -6.634 1.00 85.50 193 GLU A C 1
ATOM 1525 O O . GLU A 1 193 ? -1.204 -6.147 -6.376 1.00 85.50 193 GLU A O 1
ATOM 1530 N N . ASN A 1 194 ? -1.795 -3.989 -6.176 1.00 84.69 194 ASN A N 1
ATOM 1531 C CA . ASN A 1 194 ? -0.616 -3.564 -5.410 1.00 84.69 194 ASN A CA 1
ATOM 1532 C C . ASN A 1 194 ? 0.713 -3.851 -6.138 1.00 84.69 194 ASN A C 1
ATOM 1534 O O . ASN A 1 194 ? 1.726 -4.251 -5.549 1.00 84.69 194 ASN A O 1
ATOM 1538 N N . MET A 1 195 ? 0.715 -3.674 -7.456 1.00 86.00 195 MET A N 1
ATOM 1539 C CA . MET A 1 195 ? 1.865 -3.902 -8.315 1.00 86.00 195 MET A CA 1
ATOM 1540 C C . MET A 1 195 ? 2.854 -2.737 -8.245 1.00 86.00 195 MET A C 1
ATOM 1542 O O . MET A 1 195 ? 2.496 -1.577 -8.425 1.00 86.00 195 MET A O 1
ATOM 1546 N N . GLY A 1 196 ? 4.135 -3.052 -8.051 1.00 82.75 196 GLY A N 1
ATOM 1547 C CA . GLY A 1 196 ? 5.200 -2.051 -8.066 1.00 82.75 196 GLY A CA 1
ATOM 1548 C C . GLY A 1 196 ? 5.349 -1.343 -9.419 1.00 82.75 196 GLY A C 1
ATOM 1549 O O . GLY A 1 196 ? 5.192 -1.948 -10.486 1.00 82.75 196 GLY A O 1
ATOM 1550 N N . TYR A 1 197 ? 5.740 -0.068 -9.376 1.00 83.81 197 TYR A N 1
ATOM 1551 C CA . TYR A 1 197 ? 5.875 0.791 -10.557 1.00 83.81 197 TYR A CA 1
ATOM 1552 C C . TYR A 1 197 ? 6.853 0.242 -11.603 1.00 83.81 197 TYR A C 1
ATOM 1554 O O . TYR A 1 197 ? 6.634 0.439 -12.795 1.00 83.81 197 TYR A O 1
ATOM 1562 N N . GLU A 1 198 ? 7.927 -0.447 -11.197 1.00 83.50 198 GLU A N 1
ATOM 1563 C CA . GLU A 1 198 ? 8.874 -1.055 -12.145 1.00 83.50 198 GLU A CA 1
ATOM 1564 C C . GLU A 1 198 ? 8.270 -2.199 -12.973 1.00 83.50 198 GLU A C 1
ATOM 1566 O O . GLU A 1 198 ? 8.664 -2.399 -14.123 1.00 83.50 198 GLU A O 1
ATOM 1571 N N . GLU A 1 199 ? 7.343 -2.970 -12.403 1.00 86.44 199 GLU A N 1
ATOM 1572 C CA . GLU A 1 199 ? 6.645 -4.039 -13.124 1.00 86.44 199 GLU A CA 1
ATOM 1573 C C . GLU A 1 199 ? 5.624 -3.441 -14.095 1.00 86.44 199 GLU A C 1
ATOM 1575 O O . GLU A 1 199 ? 5.624 -3.787 -15.274 1.00 86.44 199 GLU A O 1
ATOM 1580 N N . VAL A 1 200 ? 4.832 -2.469 -13.637 1.00 89.31 200 VAL A N 1
ATOM 1581 C CA . VAL A 1 200 ? 3.857 -1.765 -14.485 1.00 89.31 200 VAL A CA 1
ATOM 1582 C C . VAL A 1 200 ? 4.543 -1.055 -15.654 1.00 89.31 200 VAL A C 1
ATOM 1584 O O . VAL A 1 200 ? 4.101 -1.166 -16.795 1.00 89.31 200 VAL A O 1
ATOM 1587 N N . ALA A 1 201 ? 5.676 -0.394 -15.399 1.00 88.12 201 ALA A N 1
ATOM 1588 C CA . ALA A 1 201 ? 6.491 0.238 -16.434 1.00 88.12 201 ALA A CA 1
ATOM 1589 C C . ALA A 1 201 ? 6.937 -0.763 -17.512 1.00 88.12 201 ALA A C 1
ATOM 1591 O O . ALA A 1 201 ? 6.892 -0.450 -18.702 1.00 88.12 201 ALA A O 1
ATOM 1592 N N . ARG A 1 202 ? 7.326 -1.983 -17.106 1.00 89.19 202 ARG A N 1
ATOM 1593 C CA . ARG A 1 202 ? 7.680 -3.064 -18.036 1.00 89.19 202 ARG A CA 1
ATOM 1594 C C . ARG A 1 202 ? 6.481 -3.533 -18.852 1.00 89.19 202 ARG A C 1
ATOM 1596 O O . ARG A 1 202 ? 6.626 -3.663 -20.062 1.00 89.19 202 ARG A O 1
ATOM 1603 N N . ARG A 1 203 ? 5.320 -3.744 -18.225 1.00 92.31 203 ARG A N 1
ATOM 1604 C CA . ARG A 1 203 ? 4.093 -4.170 -18.924 1.00 92.31 203 ARG A CA 1
ATOM 1605 C C . ARG A 1 203 ? 3.653 -3.164 -19.982 1.00 92.31 203 ARG A C 1
ATOM 1607 O O . ARG A 1 203 ? 3.360 -3.549 -21.106 1.00 92.31 203 ARG A O 1
ATOM 1614 N N . LEU A 1 204 ? 3.690 -1.878 -19.644 1.00 89.62 204 LEU A N 1
ATOM 1615 C CA . LEU A 1 204 ? 3.333 -0.791 -20.559 1.00 89.62 204 LEU A CA 1
ATOM 1616 C C . LEU A 1 204 ? 4.457 -0.412 -21.534 1.00 89.62 204 LEU A C 1
ATOM 1618 O O . LEU A 1 204 ? 4.265 0.472 -22.362 1.00 89.62 204 LEU A O 1
ATOM 1622 N N . SER A 1 205 ? 5.638 -1.033 -21.438 1.00 91.06 205 SER A N 1
ATOM 1623 C CA . SER A 1 205 ? 6.821 -0.679 -22.237 1.00 91.06 205 SER A CA 1
ATOM 1624 C C . SER A 1 205 ? 7.193 0.817 -22.172 1.00 91.06 205 SER A C 1
ATOM 1626 O O . SER A 1 205 ? 7.614 1.416 -23.161 1.00 91.06 205 SER A O 1
ATOM 1628 N N . ILE A 1 206 ? 7.070 1.432 -20.990 1.00 91.31 206 ILE A N 1
ATOM 1629 C CA . ILE A 1 206 ? 7.414 2.842 -20.726 1.00 91.31 206 ILE A CA 1
ATOM 1630 C C . ILE A 1 206 ? 8.429 2.971 -19.582 1.00 91.31 206 ILE A C 1
ATOM 1632 O O . ILE A 1 206 ? 8.698 2.034 -18.837 1.00 91.31 206 ILE A O 1
ATOM 1636 N N . ASN A 1 207 ? 9.012 4.161 -19.404 1.00 88.62 207 ASN A N 1
ATOM 1637 C CA . ASN A 1 207 ? 9.903 4.422 -18.268 1.00 88.62 207 ASN A CA 1
ATOM 1638 C C . ASN A 1 207 ? 9.125 4.489 -16.930 1.00 88.62 207 ASN A C 1
ATOM 1640 O O . ASN A 1 207 ? 7.979 4.945 -16.881 1.00 88.62 207 ASN A O 1
ATOM 1644 N N . ILE A 1 208 ? 9.779 4.129 -15.821 1.00 85.88 208 ILE A N 1
ATOM 1645 C CA . ILE A 1 208 ? 9.240 4.214 -14.454 1.00 85.88 208 ILE A CA 1
ATOM 1646 C C . ILE A 1 208 ? 8.780 5.637 -14.097 1.00 85.88 208 ILE A C 1
ATOM 1648 O O . ILE A 1 208 ? 7.692 5.811 -13.555 1.00 85.88 208 ILE A O 1
ATOM 1652 N N . ASP A 1 209 ? 9.541 6.668 -14.480 1.00 83.00 209 ASP A N 1
ATOM 1653 C CA . ASP A 1 209 ? 9.177 8.070 -14.212 1.00 83.00 209 ASP A CA 1
ATOM 1654 C C . ASP A 1 209 ? 7.936 8.495 -15.008 1.00 83.00 209 ASP A C 1
ATOM 1656 O O . ASP A 1 209 ? 7.156 9.351 -14.585 1.00 83.00 209 ASP A O 1
ATOM 1660 N N . THR A 1 210 ? 7.748 7.908 -16.192 1.00 87.81 210 THR A N 1
ATOM 1661 C CA . THR A 1 210 ? 6.539 8.100 -16.997 1.00 87.81 210 THR A CA 1
ATOM 1662 C C . THR A 1 210 ? 5.360 7.393 -16.344 1.00 87.81 210 THR A C 1
ATOM 1664 O O . THR A 1 210 ? 4.296 7.993 -16.248 1.00 87.81 210 THR A O 1
ATOM 1667 N N . THR A 1 211 ? 5.565 6.183 -15.821 1.00 88.56 211 THR A N 1
ATOM 1668 C CA . THR A 1 211 ? 4.543 5.403 -15.105 1.00 88.56 211 THR A CA 1
ATOM 1669 C C . THR A 1 211 ? 4.045 6.141 -13.864 1.00 88.56 211 THR A C 1
ATOM 1671 O O . THR A 1 211 ? 2.847 6.366 -13.741 1.00 88.56 211 THR A O 1
ATOM 1674 N N . ARG A 1 212 ? 4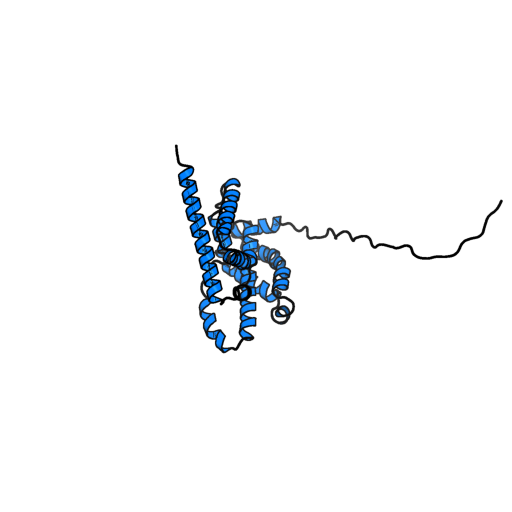.951 6.631 -13.002 1.00 86.19 212 ARG A N 1
ATOM 1675 C CA . ARG A 1 212 ? 4.595 7.426 -11.807 1.00 86.19 212 ARG A CA 1
ATOM 1676 C C . ARG A 1 212 ? 3.789 8.674 -12.173 1.00 86.19 212 ARG A C 1
ATOM 1678 O O . ARG A 1 212 ? 2.726 8.918 -11.616 1.00 86.19 212 ARG A O 1
ATOM 1685 N N . ARG A 1 213 ? 4.245 9.436 -13.175 1.00 86.44 213 ARG A N 1
ATOM 1686 C CA . ARG A 1 213 ? 3.517 10.622 -13.666 1.00 86.44 213 ARG A CA 1
ATOM 1687 C C . ARG A 1 213 ? 2.184 10.277 -14.327 1.00 86.44 213 ARG A C 1
ATOM 1689 O O . ARG A 1 213 ? 1.283 11.112 -14.330 1.00 86.44 213 ARG A O 1
ATOM 1696 N N . 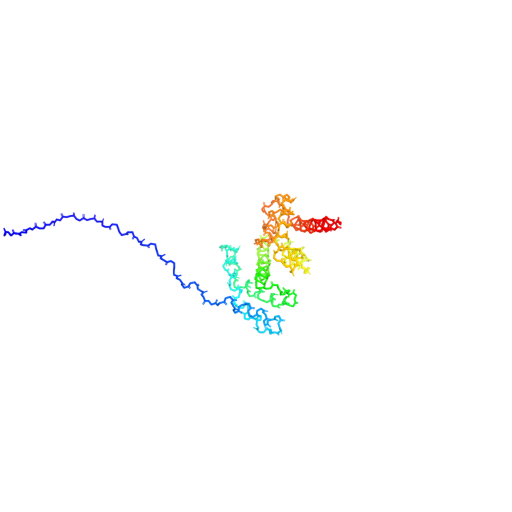ARG A 1 214 ? 2.057 9.105 -14.952 1.00 89.44 214 ARG A N 1
ATOM 1697 C CA . ARG A 1 214 ? 0.804 8.629 -15.551 1.00 89.44 214 ARG A CA 1
ATOM 1698 C C . ARG A 1 214 ? -0.192 8.258 -14.453 1.00 89.44 214 ARG A C 1
ATOM 1700 O O . ARG A 1 214 ? -1.287 8.801 -14.478 1.00 89.44 214 ARG A O 1
ATOM 1707 N N . HIS A 1 215 ? 0.239 7.505 -13.439 1.00 89.12 215 HIS A N 1
ATOM 1708 C CA . HIS A 1 215 ? -0.552 7.176 -12.245 1.00 89.12 215 HIS A CA 1
ATOM 1709 C C . HIS A 1 215 ? -1.082 8.419 -11.531 1.00 89.12 215 HIS A C 1
ATOM 1711 O O . HIS A 1 215 ? -2.292 8.592 -11.408 1.00 89.12 215 HIS A O 1
ATOM 1717 N N . SER A 1 216 ? -0.202 9.365 -11.178 1.00 83.62 216 SER A N 1
ATOM 1718 C CA . SER A 1 216 ? -0.631 10.595 -10.500 1.00 83.62 216 SER A CA 1
ATOM 1719 C C . SER A 1 216 ? -1.618 11.419 -11.336 1.00 83.62 216 SER A C 1
ATOM 1721 O O . SER A 1 216 ? -2.549 12.009 -10.791 1.00 83.62 216 SER A O 1
ATOM 1723 N N . ARG A 1 217 ? -1.447 11.459 -12.666 1.00 85.25 217 ARG A N 1
ATOM 1724 C CA . ARG A 1 217 ? -2.383 12.155 -13.564 1.00 85.25 217 ARG A CA 1
ATOM 1725 C C . ARG A 1 217 ? -3.715 11.423 -13.700 1.00 85.25 217 ARG A C 1
ATOM 1727 O O . ARG A 1 217 ? -4.738 12.098 -13.766 1.00 85.25 217 ARG A O 1
ATOM 1734 N N . ALA A 1 218 ? -3.711 10.093 -13.739 1.00 87.50 218 ALA A N 1
ATOM 1735 C CA . ALA A 1 218 ? -4.921 9.279 -13.787 1.00 87.50 218 ALA A CA 1
ATOM 1736 C C . ALA A 1 218 ? -5.776 9.506 -12.528 1.00 87.50 218 ALA A C 1
ATOM 1738 O O . ALA A 1 218 ? -6.947 9.859 -12.649 1.00 87.50 218 ALA A O 1
ATOM 1739 N N . ILE A 1 219 ? -5.166 9.469 -11.337 1.00 83.81 219 ILE A N 1
ATOM 1740 C CA . ILE A 1 219 ? -5.853 9.781 -10.071 1.00 83.81 219 ILE A CA 1
ATOM 1741 C C . ILE A 1 219 ? -6.388 11.218 -10.062 1.00 83.81 219 ILE A C 1
ATOM 1743 O O . ILE A 1 219 ? -7.544 11.448 -9.713 1.00 83.81 219 ILE A O 1
ATOM 1747 N N . ALA A 1 220 ? -5.576 12.201 -10.467 1.00 81.56 220 ALA A N 1
ATOM 1748 C CA . ALA A 1 220 ? -6.012 13.599 -10.499 1.00 81.56 220 ALA A CA 1
ATOM 1749 C C . ALA A 1 220 ? -7.199 13.819 -11.454 1.00 81.56 220 ALA A C 1
ATOM 1751 O O . ALA A 1 220 ? -8.096 14.607 -11.155 1.00 81.56 220 ALA A O 1
ATOM 1752 N N . ARG A 1 221 ? -7.225 13.110 -12.591 1.00 84.00 221 ARG A N 1
ATOM 1753 C CA . ARG A 1 221 ? -8.357 13.121 -13.526 1.00 84.00 221 ARG A CA 1
ATOM 1754 C C . ARG A 1 221 ? -9.600 12.500 -12.906 1.00 84.00 221 ARG A C 1
ATOM 1756 O O . ARG A 1 221 ? -10.645 13.133 -12.975 1.00 84.00 221 ARG A O 1
ATOM 1763 N N . LEU A 1 222 ? -9.483 11.329 -12.277 1.00 84.00 222 LEU A N 1
ATOM 1764 C CA . LEU A 1 222 ? -10.605 10.691 -11.583 1.00 84.00 222 LEU A CA 1
ATOM 1765 C C . LEU A 1 222 ? -11.191 11.606 -10.509 1.00 84.00 222 LEU A C 1
ATOM 1767 O O . LEU A 1 222 ? -12.399 11.814 -10.483 1.00 84.00 222 LEU A O 1
ATOM 1771 N N . LYS A 1 223 ? -10.337 12.225 -9.685 1.00 80.56 223 LYS A N 1
ATOM 1772 C CA . LYS A 1 223 ? -10.775 13.175 -8.658 1.00 80.56 223 LYS A CA 1
ATOM 1773 C C . LYS A 1 223 ? -11.536 14.356 -9.260 1.00 80.56 223 LYS A C 1
ATOM 1775 O O . LYS A 1 223 ? -12.629 14.671 -8.805 1.00 80.56 223 LYS A O 1
ATOM 1780 N N . LYS A 1 224 ? -10.994 14.964 -10.318 1.00 82.94 224 LYS A N 1
ATOM 1781 C CA . LYS A 1 224 ? -11.646 16.087 -11.000 1.00 82.94 224 LYS A CA 1
ATOM 1782 C C . LYS A 1 224 ? -12.990 15.687 -11.618 1.00 82.94 224 LYS A C 1
ATOM 1784 O O . LYS A 1 224 ? -13.945 16.444 -11.497 1.00 82.94 224 LYS A O 1
ATOM 1789 N N . MET A 1 225 ? -13.067 14.522 -12.267 1.00 82.19 225 MET A N 1
ATOM 1790 C CA . MET A 1 225 ? -14.314 14.020 -12.859 1.00 82.19 225 MET A CA 1
ATOM 1791 C C . MET A 1 225 ? -15.371 13.759 -11.784 1.00 82.19 225 MET A C 1
ATOM 1793 O O . MET A 1 225 ? -16.513 14.196 -11.935 1.00 82.19 225 MET A O 1
ATOM 1797 N N . ALA A 1 226 ? -14.968 13.152 -10.665 1.00 78.50 226 ALA A N 1
ATOM 1798 C CA . ALA A 1 226 ? -15.862 12.898 -9.547 1.00 78.50 226 ALA A CA 1
ATOM 1799 C C . ALA A 1 226 ? -16.398 14.194 -8.914 1.00 78.50 226 ALA A C 1
ATOM 1801 O O . ALA A 1 226 ? -17.591 14.295 -8.632 1.00 78.50 226 ALA A O 1
ATOM 1802 N N . GLU A 1 227 ? -15.546 15.211 -8.750 1.00 79.12 227 GLU A N 1
ATOM 1803 C CA . GLU A 1 227 ? -15.954 16.540 -8.272 1.00 79.12 227 GLU A CA 1
ATOM 1804 C C . GLU A 1 227 ? -16.950 17.214 -9.231 1.00 79.12 227 GLU A C 1
ATOM 1806 O O . GLU A 1 227 ? -17.964 17.748 -8.781 1.00 79.12 227 GLU A O 1
ATOM 1811 N N . THR A 1 228 ? -16.713 17.154 -10.548 1.00 79.81 228 THR A N 1
ATOM 1812 C CA . THR A 1 228 ? -17.624 17.753 -11.540 1.00 79.81 228 THR A CA 1
ATOM 1813 C C . THR A 1 228 ? -18.984 17.062 -11.615 1.00 79.81 228 THR A C 1
ATOM 1815 O O . THR A 1 228 ? -19.994 17.748 -11.733 1.00 79.81 228 THR A O 1
ATOM 1818 N N . MET A 1 229 ? -19.035 15.730 -11.518 1.00 72.56 229 MET A N 1
ATOM 1819 C CA . MET A 1 229 ? -20.303 14.989 -11.545 1.00 72.56 229 MET A CA 1
ATOM 1820 C C . MET A 1 229 ? -21.132 15.266 -10.287 1.00 72.56 229 MET A C 1
ATOM 1822 O O . MET A 1 229 ? -22.324 15.537 -10.383 1.00 72.56 229 MET A O 1
ATOM 1826 N N . ARG A 1 230 ? -20.483 15.341 -9.117 1.00 70.00 230 ARG A N 1
ATOM 1827 C CA . ARG A 1 230 ? -21.154 15.687 -7.856 1.00 70.00 230 ARG A CA 1
ATOM 1828 C C . ARG A 1 230 ? -21.736 17.108 -7.857 1.00 70.00 230 ARG A C 1
ATOM 1830 O O . ARG A 1 230 ? -22.788 17.343 -7.262 1.00 70.00 230 ARG A O 1
ATOM 1837 N N . ALA A 1 231 ? -21.062 18.053 -8.515 1.00 71.69 231 ALA A N 1
ATOM 1838 C CA . ALA A 1 231 ? -21.564 19.416 -8.696 1.00 71.69 231 ALA A CA 1
ATOM 1839 C C . ALA A 1 231 ? -22.772 19.474 -9.656 1.00 71.69 231 ALA A C 1
ATOM 1841 O O . ALA A 1 231 ? -23.711 20.220 -9.404 1.00 71.69 231 ALA A O 1
ATOM 1842 N N . GLY A 1 232 ? -22.789 18.651 -10.711 1.00 62.84 232 GLY A N 1
ATOM 1843 C CA . GLY A 1 232 ? -23.917 18.576 -11.649 1.00 62.84 232 GLY A CA 1
ATOM 1844 C C . GLY A 1 232 ? -25.183 17.948 -11.051 1.00 62.84 232 GLY A C 1
ATOM 1845 O O . GLY A 1 232 ? -26.284 18.436 -11.302 1.00 62.84 232 GLY A O 1
ATOM 1846 N N . ASP A 1 233 ? -25.037 16.919 -10.211 1.00 59.06 233 ASP A N 1
ATOM 1847 C CA . ASP A 1 233 ? -26.176 16.255 -9.553 1.00 59.06 233 ASP A CA 1
ATOM 1848 C C . ASP A 1 233 ? -26.838 17.145 -8.484 1.00 59.06 233 ASP A C 1
ATOM 1850 O O . ASP A 1 233 ? -28.050 17.086 -8.269 1.00 59.06 233 ASP A O 1
ATOM 1854 N N . SER A 1 234 ? -26.061 18.020 -7.835 1.00 57.72 234 SER A N 1
ATOM 1855 C CA . SER A 1 234 ? -26.581 18.962 -6.833 1.00 57.72 234 SER A CA 1
ATOM 1856 C C . SER A 1 234 ? -27.348 20.142 -7.445 1.00 57.72 234 SER A C 1
ATOM 1858 O O . SER A 1 234 ? -28.254 20.665 -6.798 1.00 57.72 234 SER A O 1
ATOM 1860 N N . GLU A 1 235 ? -27.064 20.519 -8.695 1.00 53.66 235 GLU A N 1
ATOM 1861 C CA . GLU A 1 235 ? -27.839 21.527 -9.436 1.00 53.66 235 GLU A CA 1
ATOM 1862 C C . GLU A 1 235 ? -29.157 20.967 -10.002 1.00 53.66 235 GLU A C 1
ATOM 1864 O O . GLU A 1 235 ? -30.153 21.687 -10.060 1.00 53.66 235 GLU A O 1
ATOM 1869 N N . GLN A 1 236 ? -29.207 19.681 -10.372 1.00 52.19 236 GLN A N 1
ATOM 1870 C CA . GLN A 1 236 ? -30.427 19.049 -10.902 1.00 52.19 236 GLN A CA 1
ATOM 1871 C C . GLN A 1 236 ? -31.458 18.707 -9.818 1.00 52.19 236 GLN A C 1
ATOM 1873 O O . GLN A 1 236 ? -32.657 18.747 -10.087 1.00 52.19 236 GLN A O 1
ATOM 1878 N N . ASN A 1 237 ? -31.020 18.428 -8.587 1.00 50.47 237 ASN A N 1
ATOM 1879 C CA . ASN A 1 237 ? -31.908 18.077 -7.470 1.00 50.47 237 ASN A CA 1
ATOM 1880 C C . ASN A 1 237 ? -32.429 19.304 -6.682 1.00 50.47 237 ASN A C 1
ATOM 1882 O O . ASN A 1 237 ? -33.061 19.152 -5.638 1.00 50.47 237 ASN A O 1
ATOM 1886 N N . GLY A 1 238 ? -32.129 20.521 -7.157 1.00 44.03 238 GLY A N 1
ATOM 1887 C CA . GLY A 1 238 ? -32.477 21.799 -6.524 1.00 44.03 238 GLY A CA 1
ATOM 1888 C C . GLY A 1 238 ? -33.474 22.670 -7.301 1.00 44.03 238 GLY A C 1
ATOM 1889 O O . GLY A 1 238 ? -33.649 23.836 -6.946 1.00 44.03 238 GLY A O 1
ATOM 1890 N N . ALA A 1 239 ? -34.113 22.156 -8.356 1.00 32.72 239 ALA A N 1
ATOM 1891 C CA . ALA A 1 239 ? -35.159 22.889 -9.072 1.00 32.72 239 ALA A CA 1
ATOM 1892 C C . ALA A 1 239 ? -36.527 22.719 -8.363 1.00 32.72 239 ALA A C 1
ATOM 1894 O O . ALA A 1 239 ? -36.887 21.580 -8.060 1.00 32.72 239 ALA A O 1
ATOM 1895 N N . PRO A 1 240 ? -37.256 23.816 -8.061 1.00 44.56 240 PRO A N 1
ATOM 1896 C CA . PRO A 1 240 ? -38.500 23.800 -7.282 1.00 44.56 240 PRO A CA 1
ATOM 1897 C C . PRO A 1 240 ? -39.698 23.175 -8.008 1.00 44.56 240 PRO A C 1
ATOM 1899 O O . PRO A 1 240 ? -39.743 23.240 -9.259 1.00 44.56 240 PRO A O 1
#

Sequence (240 aa):
MTAQDSPDTDGAEDQDPEPGNPDPAASEIPEVSSVEWLQQFADGDEAAFERLLEEELPKLRRRVEDRLGVDLRRRIDPSDVLQQAALDVYQLRSGFEDRGLPAFRAWLKTVTFNNLNRLIEKELAQKRDPRREKRRAMSAGASQSLDPLGNLAASISSPSAGLHRQEALNLLQNCLDMLGDDDRDLLRWIDEENMGYEEVARRLSINIDTTRRRHSRAIARLKKMAETMRAGDSEQNGAP

Radius of gyration: 26.2 Å; Cα contacts (8 Å, |Δi|>4): 142; chains: 1; bounding box: 64×107×46 Å